Protein AF-A0A1Q5N6Z9-F1 (afdb_monomer)

Foldseek 3Di:
DDDDYDDDDDDDDDDDDDDDDDDDDDDDDDDDDDDDDDDDPPPQFDWDKDFDAPPDALQNVCVVLVPVVGSVLQCLQCCVQQPPDRRSDDGRRITTDRPPPPPSCPVVVLPPQPPFPQSLLVLLVVLCVVVVQDEDSVLLVVQLCVQPVRQLADWDCDDPCNVVVFIQGGSNRDTLVQLVVQFRPPDDNDCSRSSSVSNSVQSVCCVVPVGSNRDDDHD

Sequence (219 aa):
MPAKGKHRRPKSNRITRRLALAGTGGAALALPLISATTAGAVEAAVPATYSVVSGDSLSKIAAEHSLSGGWQQLYAANRNIIGDNPSAIRPGLKLTIGAQAKTAAAAQPATAYPNNLDGWIRESLDVMARHGIPGSYNGIHRNVMRESSGNPLAINNWDSNAAAGIPSKGLLQVIDPTFRTYHVPGTSLDSYDPVANITAACNYAAARYGSIDNVNGPY

Mean predicted aligned error: 19.0 Å

Nearest PDB structures (foldseek):
  8zex-assembly1_A  TM=7.625E-01  e=1.307E-01  Escherichia coli
  7pvc-assembly1_A  TM=5.582E-01  e=1.554E-01  Escherichia coli K-12
  2mpw-assembly1_A  TM=6.798E-01  e=8.805E-01  Escherichia coli

Solvent-accessible surface area (backbone atoms only — not comparable to full-atom values): 13522 Å² total; per-residue (Å²): 138,91,85,82,87,84,84,89,83,85,90,81,89,82,83,87,83,87,84,88,83,90,85,86,81,86,83,91,82,90,83,87,81,86,77,85,82,86,79,83,83,74,78,79,58,69,71,40,80,43,66,40,51,88,89,68,46,54,56,55,54,17,58,76,67,65,40,89,63,34,30,64,44,48,41,66,73,32,34,93,78,45,48,95,44,81,82,61,71,50,62,69,43,76,40,68,39,45,55,71,56,74,61,69,71,57,70,67,69,70,71,77,53,52,99,44,70,72,21,33,51,52,53,21,50,59,52,26,60,78,70,73,41,44,68,46,70,65,32,50,50,58,47,21,46,71,57,31,68,63,33,35,82,34,69,48,77,82,51,74,44,27,75,68,73,42,35,28,27,8,25,62,45,47,30,59,72,57,39,66,74,28,54,54,93,92,50,62,91,46,57,52,39,54,37,27,26,49,37,9,52,29,40,44,26,25,77,76,58,64,15,31,62,66,63,86,71,88,133

Structure (mmCIF, N/CA/C/O backbone):
data_AF-A0A1Q5N6Z9-F1
#
_entry.id   AF-A0A1Q5N6Z9-F1
#
loop_
_atom_site.group_PDB
_atom_site.id
_atom_site.type_symbol
_atom_site.label_atom_id
_atom_site.label_alt_id
_atom_site.label_comp_id
_atom_site.label_asym_id
_atom_site.label_entity_id
_atom_site.label_seq_id
_atom_site.pdbx_PDB_ins_code
_atom_site.Cartn_x
_atom_site.Cartn_y
_atom_site.Cartn_z
_atom_site.occupancy
_atom_site.B_iso_or_equiv
_atom_site.auth_seq_id
_atom_site.auth_comp_id
_atom_site.auth_asym_id
_atom_site.auth_atom_id
_atom_site.pdbx_PDB_model_num
ATOM 1 N N . MET A 1 1 ? 63.473 -14.630 8.291 1.00 41.09 1 MET A N 1
ATOM 2 C CA . MET A 1 1 ? 63.737 -14.430 9.736 1.00 41.09 1 MET A CA 1
ATOM 3 C C . MET A 1 1 ? 62.499 -13.795 10.370 1.00 41.09 1 MET A C 1
ATOM 5 O O . MET A 1 1 ? 62.011 -12.834 9.788 1.00 41.09 1 MET A O 1
ATOM 9 N N . PRO A 1 2 ? 61.933 -14.337 11.466 1.00 55.59 2 PRO A N 1
ATOM 10 C CA . PRO A 1 2 ? 60.681 -13.857 12.057 1.00 55.59 2 PRO A CA 1
ATOM 11 C C . PRO A 1 2 ? 60.919 -12.829 13.183 1.00 55.59 2 PRO A C 1
ATOM 13 O O . PRO A 1 2 ? 61.815 -13.010 14.001 1.00 55.59 2 PRO A O 1
ATOM 16 N N . ALA A 1 3 ? 60.076 -11.797 13.284 1.00 52.91 3 ALA A N 1
ATOM 17 C CA . ALA A 1 3 ? 59.909 -10.958 14.483 1.00 52.91 3 ALA A CA 1
ATOM 18 C C . ALA A 1 3 ? 58.466 -10.395 14.466 1.00 52.91 3 ALA A C 1
ATOM 20 O O . ALA A 1 3 ? 58.109 -9.696 13.529 1.00 52.91 3 ALA A O 1
ATOM 21 N N . LYS A 1 4 ? 57.491 -10.858 15.264 1.00 47.41 4 LYS A N 1
ATOM 22 C CA . LYS A 1 4 ? 57.311 -10.898 16.735 1.00 47.41 4 LYS A CA 1
ATOM 23 C C . LYS A 1 4 ? 56.699 -9.603 17.303 1.00 47.41 4 LYS A C 1
ATOM 25 O O . LYS A 1 4 ? 57.439 -8.732 17.716 1.00 47.41 4 LYS A O 1
ATOM 30 N N . GLY A 1 5 ? 55.356 -9.596 17.398 1.00 49.19 5 GLY A N 1
ATOM 31 C CA . GLY A 1 5 ? 54.513 -9.054 18.492 1.00 49.19 5 GLY A CA 1
ATOM 32 C C . GLY A 1 5 ? 54.595 -7.564 18.871 1.00 49.19 5 GLY A C 1
ATOM 33 O O . GLY A 1 5 ? 55.597 -6.919 18.649 1.00 49.19 5 GLY A O 1
ATOM 34 N N . LYS A 1 6 ? 53.642 -6.915 19.550 1.00 50.84 6 LYS A N 1
ATOM 35 C CA . LYS A 1 6 ? 52.276 -7.164 20.052 1.00 50.84 6 LYS A CA 1
ATOM 36 C C . LYS A 1 6 ? 51.792 -5.801 20.643 1.00 50.84 6 LYS A C 1
ATOM 38 O O . LYS A 1 6 ? 52.606 -4.925 20.914 1.00 50.84 6 LYS A O 1
ATOM 43 N N . HIS A 1 7 ? 50.498 -5.730 20.986 1.00 48.62 7 HIS A N 1
ATOM 44 C CA . HIS A 1 7 ? 49.868 -4.924 22.059 1.00 48.62 7 HIS A CA 1
ATOM 45 C C . HIS A 1 7 ? 49.244 -3.550 21.738 1.00 48.62 7 HIS A C 1
ATOM 47 O O . HIS A 1 7 ? 49.887 -2.504 21.733 1.00 48.62 7 HIS A O 1
ATOM 53 N N . ARG A 1 8 ? 47.903 -3.577 21.657 1.00 56.75 8 ARG A N 1
ATOM 54 C CA . ARG A 1 8 ? 46.992 -2.459 21.942 1.00 56.75 8 ARG A CA 1
ATOM 55 C C . ARG A 1 8 ? 47.023 -2.126 23.445 1.00 56.75 8 ARG A C 1
ATOM 57 O O . ARG A 1 8 ? 46.936 -3.031 24.272 1.00 56.75 8 ARG A O 1
ATOM 64 N N . ARG A 1 9 ? 47.102 -0.835 23.787 1.00 55.47 9 ARG A N 1
ATOM 65 C CA . ARG A 1 9 ? 46.940 -0.285 25.148 1.00 55.47 9 ARG A CA 1
ATOM 66 C C . ARG A 1 9 ? 45.512 0.254 25.337 1.00 55.47 9 ARG A C 1
ATOM 68 O O . ARG A 1 9 ? 45.109 1.083 24.525 1.00 55.47 9 ARG A O 1
ATOM 75 N N . PRO A 1 10 ? 44.787 -0.092 26.414 1.00 51.44 10 PRO A N 1
ATOM 76 C CA . PRO A 1 10 ? 43.672 0.714 26.906 1.00 51.44 10 PRO A CA 1
ATOM 77 C C . PRO A 1 10 ? 44.138 1.634 28.051 1.00 51.44 10 PRO A C 1
ATOM 79 O O . PRO A 1 10 ? 44.791 1.183 28.991 1.00 51.44 10 PRO A O 1
ATOM 82 N N . LYS A 1 11 ? 43.809 2.932 27.990 1.00 48.25 11 LYS A N 1
ATOM 83 C CA . LYS A 1 11 ? 43.968 3.863 29.122 1.00 48.25 11 LYS A CA 1
ATOM 84 C C . LYS A 1 11 ? 42.667 3.895 29.927 1.00 48.25 11 LYS A C 1
ATOM 86 O O . LYS A 1 11 ? 41.646 4.358 29.436 1.00 48.25 11 LYS A O 1
ATOM 91 N N . SER A 1 12 ? 42.731 3.411 31.165 1.00 44.47 12 SER A N 1
ATOM 92 C CA . SER A 1 12 ? 41.702 3.567 32.197 1.00 44.47 12 SER A CA 1
ATOM 93 C C . SER A 1 12 ? 42.075 4.758 33.077 1.00 44.47 12 SER A C 1
ATOM 95 O O . SER A 1 12 ? 43.091 4.693 33.767 1.00 44.47 12 SER A O 1
ATOM 97 N N . ASN A 1 13 ? 41.248 5.803 33.115 1.00 48.31 13 ASN A N 1
ATOM 98 C CA . ASN A 1 13 ? 41.345 6.838 34.144 1.00 48.31 13 ASN A CA 1
ATOM 99 C C . ASN A 1 13 ? 40.413 6.483 35.308 1.00 48.31 13 ASN A C 1
ATOM 101 O O . ASN A 1 13 ? 39.195 6.598 35.206 1.00 48.31 13 ASN A O 1
ATOM 105 N N . ARG A 1 14 ? 41.010 6.065 36.428 1.00 51.69 14 ARG A N 1
ATOM 106 C CA . ARG A 1 14 ? 40.387 6.083 37.754 1.00 51.69 14 ARG A CA 1
ATOM 107 C C . ARG A 1 14 ? 40.907 7.317 38.480 1.00 51.69 14 ARG A C 1
ATOM 109 O O . ARG A 1 14 ? 42.112 7.416 38.687 1.00 51.69 14 ARG A O 1
ATOM 116 N N . ILE A 1 15 ? 40.018 8.203 38.917 1.00 62.25 15 ILE A N 1
ATOM 117 C CA . ILE A 1 15 ? 40.310 9.098 40.038 1.00 62.25 15 ILE A CA 1
ATOM 118 C C . ILE A 1 15 ? 39.229 8.894 41.094 1.00 62.25 15 ILE A C 1
ATOM 120 O O . ILE A 1 15 ? 38.067 9.252 40.950 1.00 62.25 15 ILE A O 1
ATOM 124 N N . THR A 1 16 ? 39.688 8.247 42.152 1.00 49.25 16 THR A N 1
ATOM 125 C CA . THR A 1 16 ? 39.164 8.164 43.507 1.00 49.25 16 THR A CA 1
ATOM 126 C C . THR A 1 16 ? 38.908 9.535 44.127 1.00 49.25 16 THR A C 1
ATOM 128 O O . THR A 1 16 ? 39.824 10.355 44.171 1.00 49.25 16 THR A O 1
ATOM 131 N N . ARG A 1 17 ? 37.771 9.688 44.818 1.00 48.00 17 ARG A N 1
ATOM 132 C CA . ARG A 1 17 ? 37.790 10.132 46.221 1.00 48.00 17 ARG A CA 1
ATOM 133 C C . ARG A 1 17 ? 36.516 9.705 46.959 1.00 48.00 17 ARG A C 1
ATOM 135 O O . ARG A 1 17 ? 35.408 10.036 46.563 1.00 48.00 17 ARG A O 1
ATOM 142 N N . ARG A 1 18 ? 36.7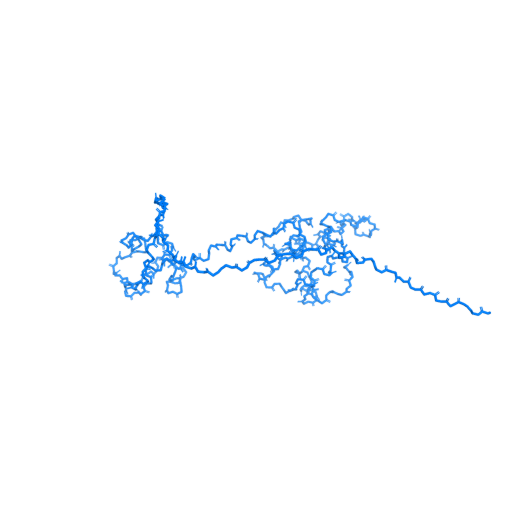20 8.925 48.021 1.00 48.75 18 ARG A N 1
ATOM 143 C CA . ARG A 1 18 ? 35.742 8.584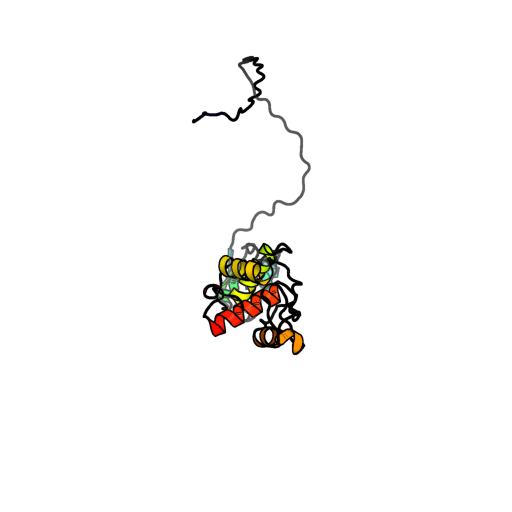 49.060 1.00 48.75 18 ARG A CA 1
ATOM 144 C C . ARG A 1 18 ? 35.641 9.753 50.044 1.00 48.75 18 ARG A C 1
ATOM 146 O O . ARG A 1 18 ? 36.680 10.333 50.341 1.00 48.75 18 ARG A O 1
ATOM 153 N N . LEU A 1 19 ? 34.472 9.976 50.640 1.00 51.25 19 LEU A N 1
ATOM 154 C CA . LEU A 1 19 ? 34.353 10.159 52.090 1.00 51.25 19 LEU A CA 1
ATOM 155 C C . LEU A 1 19 ? 32.916 9.846 52.530 1.00 51.25 19 LEU A C 1
ATOM 157 O O . LEU A 1 19 ? 31.955 10.262 51.892 1.00 51.25 19 LEU A O 1
ATOM 161 N N . ALA A 1 20 ? 32.811 9.048 53.587 1.00 42.78 20 ALA A N 1
ATOM 162 C CA . ALA A 1 20 ? 31.583 8.650 54.256 1.00 42.78 20 ALA A CA 1
ATOM 163 C C . ALA A 1 20 ? 31.212 9.672 55.340 1.00 42.78 20 ALA A C 1
ATOM 165 O O . ALA A 1 20 ? 32.112 10.287 55.906 1.00 42.78 20 ALA A O 1
ATOM 166 N N . LEU A 1 21 ? 29.933 9.751 55.715 1.00 45.22 21 LEU A N 1
ATOM 167 C CA . LEU A 1 21 ? 29.555 9.973 57.111 1.00 45.22 21 LEU A CA 1
ATOM 168 C C . LEU A 1 21 ? 28.184 9.344 57.393 1.00 45.22 21 LEU A C 1
ATOM 170 O O . LEU A 1 21 ? 27.219 9.565 56.665 1.00 45.22 21 LEU A O 1
ATOM 174 N N . ALA A 1 22 ? 28.145 8.527 58.440 1.00 46.66 22 ALA A N 1
ATOM 175 C CA . ALA A 1 22 ? 26.950 7.937 59.016 1.00 46.66 22 ALA A CA 1
ATOM 176 C C . ALA A 1 22 ? 26.211 8.963 59.891 1.00 46.66 22 ALA A C 1
ATOM 178 O O . ALA A 1 22 ? 26.846 9.792 60.540 1.00 46.66 22 ALA A O 1
ATOM 179 N N . GLY A 1 23 ? 24.884 8.857 59.955 1.00 40.84 23 GLY A N 1
ATOM 180 C CA . GLY A 1 23 ? 24.043 9.594 60.894 1.00 40.84 23 GLY A CA 1
ATOM 181 C C . GLY A 1 23 ? 22.720 8.863 61.094 1.00 40.84 23 GLY A C 1
ATOM 182 O O . GLY A 1 23 ? 21.906 8.768 60.182 1.00 40.84 23 GLY A O 1
ATOM 183 N N . THR A 1 24 ? 22.547 8.287 62.275 1.00 44.81 24 THR A N 1
ATOM 184 C CA . THR A 1 24 ? 21.336 7.628 62.771 1.00 44.81 24 THR A CA 1
ATOM 185 C C . THR A 1 24 ? 20.302 8.650 63.251 1.00 44.81 24 THR A C 1
ATOM 187 O O . THR A 1 24 ? 20.669 9.553 63.996 1.00 44.81 24 THR A O 1
ATOM 190 N N . GLY A 1 25 ? 19.015 8.415 62.964 1.00 33.66 25 GLY A N 1
ATOM 191 C CA . GLY A 1 25 ? 17.922 8.795 63.872 1.00 33.66 25 GLY A CA 1
ATOM 192 C C . GLY A 1 25 ? 16.908 9.838 63.382 1.00 33.66 25 GLY A C 1
ATOM 193 O O . GLY A 1 25 ? 17.237 11.004 63.230 1.00 33.66 25 GLY A O 1
ATOM 194 N N . GLY A 1 26 ? 15.640 9.414 63.305 1.00 33.78 26 GLY A N 1
ATOM 195 C CA . GLY A 1 26 ? 14.562 10.082 64.047 1.00 33.78 26 GLY A CA 1
ATOM 196 C C . GLY A 1 26 ? 13.633 11.067 63.321 1.00 33.78 26 GLY A C 1
ATOM 197 O O . GLY A 1 26 ? 14.043 12.147 62.926 1.00 33.78 26 GLY A O 1
ATOM 198 N N . ALA A 1 27 ? 12.342 10.710 63.360 1.00 39.50 27 ALA A N 1
ATOM 199 C CA . ALA A 1 27 ? 11.143 11.559 63.391 1.00 39.50 27 ALA A CA 1
ATOM 200 C C . ALA A 1 27 ? 10.611 12.183 62.082 1.00 39.50 27 ALA A C 1
ATOM 202 O O . ALA A 1 27 ? 11.096 13.181 61.561 1.00 39.50 27 ALA A O 1
ATOM 203 N N . ALA A 1 28 ? 9.489 11.609 61.636 1.00 46.44 28 ALA A N 1
ATOM 204 C CA . ALA A 1 28 ? 8.522 12.213 60.735 1.00 46.44 28 ALA A CA 1
ATOM 205 C C . ALA A 1 28 ? 7.763 13.364 61.418 1.00 46.44 28 ALA A C 1
ATOM 207 O O . ALA A 1 28 ? 7.279 13.195 62.534 1.00 46.44 28 ALA A O 1
ATOM 208 N N . LEU A 1 29 ? 7.567 14.470 60.696 1.00 43.81 29 LEU A N 1
ATOM 209 C CA . LEU A 1 29 ? 6.440 15.389 60.866 1.00 43.81 29 LEU A CA 1
ATOM 210 C C . LEU A 1 29 ? 5.993 15.857 59.476 1.00 43.81 29 LEU A C 1
ATOM 212 O O . LEU A 1 29 ? 6.660 16.648 58.814 1.00 43.81 29 LEU A O 1
ATOM 216 N N . ALA A 1 30 ? 4.870 15.303 59.030 1.00 45.97 30 ALA A N 1
ATOM 217 C CA . ALA A 1 30 ? 4.097 15.782 57.897 1.00 45.97 30 ALA A CA 1
ATOM 218 C C . ALA A 1 30 ? 3.201 16.937 58.355 1.00 45.97 30 ALA A C 1
ATOM 220 O O . ALA A 1 30 ? 2.632 16.834 59.434 1.00 45.97 30 ALA A O 1
ATOM 221 N N . LEU A 1 31 ? 3.034 17.969 57.521 1.00 39.59 31 LEU A N 1
ATOM 222 C CA . LEU A 1 31 ? 1.840 18.822 57.419 1.00 39.59 31 LEU A CA 1
ATOM 223 C C . LEU A 1 31 ? 1.859 19.522 56.034 1.00 39.59 31 LEU A C 1
ATOM 225 O O . LEU A 1 31 ? 2.934 19.719 55.465 1.00 39.59 31 LEU A O 1
ATOM 229 N N . PRO A 1 32 ? 0.686 19.814 55.445 1.00 47.72 32 PRO A N 1
ATOM 230 C CA . PRO A 1 32 ? 0.475 19.848 54.000 1.00 47.72 32 PRO A CA 1
ATOM 231 C C . PRO A 1 32 ? 0.623 21.256 53.409 1.00 47.72 32 PRO A C 1
ATOM 233 O O . PRO A 1 32 ? 0.262 22.241 54.049 1.00 47.72 32 PRO A O 1
ATOM 236 N N . LEU A 1 33 ? 1.050 21.351 52.145 1.00 45.66 33 LEU A N 1
ATOM 237 C CA . LEU A 1 33 ? 0.739 22.517 51.316 1.00 45.66 33 LEU A CA 1
ATOM 238 C C . LEU A 1 33 ? -0.326 22.137 50.286 1.00 45.66 33 LEU A C 1
ATOM 240 O O . LEU A 1 33 ? -0.163 21.235 49.467 1.00 45.66 33 LEU A O 1
ATOM 244 N N . ILE A 1 34 ? -1.435 22.848 50.410 1.00 53.38 34 ILE A N 1
ATOM 245 C CA . ILE A 1 34 ? -2.672 22.798 49.643 1.00 53.38 34 ILE A CA 1
ATOM 246 C C . ILE A 1 34 ? -2.368 22.927 48.140 1.00 53.38 34 ILE A C 1
ATOM 248 O O . ILE A 1 34 ? -1.920 23.976 47.684 1.00 53.38 34 ILE A O 1
ATOM 252 N N . SER A 1 35 ? -2.630 21.871 47.365 1.00 43.84 35 SER A N 1
ATOM 253 C CA . SER A 1 35 ? -2.840 21.995 45.917 1.00 43.84 35 SER A CA 1
ATOM 254 C C . SER A 1 35 ? -4.289 22.394 45.673 1.00 43.84 35 SER A C 1
ATOM 256 O O . SER A 1 35 ? -5.210 21.736 46.155 1.00 43.84 35 SER A O 1
ATOM 258 N N . ALA A 1 36 ? -4.477 23.491 44.945 1.00 51.25 36 ALA A N 1
ATOM 259 C CA . ALA A 1 36 ? -5.778 23.984 44.533 1.00 51.25 36 ALA A CA 1
ATOM 260 C C . ALA A 1 36 ? -6.501 22.962 43.636 1.00 51.25 36 ALA A C 1
ATOM 262 O O . ALA A 1 36 ? -5.990 22.511 42.612 1.00 51.25 36 ALA A O 1
ATOM 263 N N . THR A 1 37 ? -7.710 22.627 44.065 1.00 48.16 37 THR A N 1
ATOM 264 C CA . THR A 1 37 ? -8.830 22.041 43.323 1.00 48.16 37 THR A CA 1
ATOM 265 C C . THR A 1 37 ? -9.221 22.989 42.162 1.00 48.16 37 THR A C 1
ATOM 267 O O . THR A 1 37 ? -9.056 24.196 42.278 1.00 48.16 37 THR A O 1
ATOM 270 N N . THR A 1 38 ? -9.697 22.590 40.978 1.00 46.69 38 THR A N 1
ATOM 271 C CA . THR A 1 38 ? -10.615 21.514 40.589 1.00 46.69 38 THR A CA 1
ATOM 272 C C . THR A 1 38 ? -10.387 21.129 39.113 1.00 46.69 38 THR A C 1
ATOM 274 O O . THR A 1 38 ? -10.446 21.967 38.219 1.00 46.69 38 THR A O 1
ATOM 277 N N . ALA A 1 39 ? -10.201 19.842 38.835 1.00 42.94 39 ALA A N 1
ATOM 278 C CA . ALA A 1 39 ? -10.603 19.229 37.572 1.00 42.94 39 ALA A CA 1
ATOM 279 C C . ALA A 1 39 ? -11.223 17.885 37.960 1.00 42.94 39 ALA A C 1
ATOM 281 O O . ALA A 1 39 ? -10.576 17.077 38.624 1.00 42.94 39 ALA A O 1
ATOM 282 N N . GLY A 1 40 ? -12.521 17.741 37.694 1.00 41.69 40 GLY A N 1
ATOM 283 C CA . GLY A 1 40 ? -13.394 16.749 38.317 1.00 41.69 40 GLY A CA 1
ATOM 284 C C . GLY A 1 40 ? -12.858 15.321 38.255 1.00 41.69 40 GLY A C 1
ATOM 285 O O . GLY A 1 40 ? -12.591 14.787 37.180 1.00 41.69 40 GLY A O 1
ATOM 286 N N . ALA A 1 41 ? -12.777 14.684 39.422 1.00 41.56 41 ALA A N 1
ATOM 287 C CA . ALA A 1 41 ? -12.812 13.237 39.498 1.00 41.56 41 ALA A CA 1
ATOM 288 C C . ALA A 1 41 ? -14.220 12.807 39.066 1.00 41.56 41 ALA A C 1
ATOM 290 O O . ALA A 1 41 ? -15.183 12.956 39.815 1.00 41.56 41 ALA A O 1
ATOM 291 N N . VAL A 1 42 ? -14.346 12.347 37.821 1.00 39.38 42 VAL A N 1
ATOM 292 C CA . VAL A 1 42 ? -15.534 11.625 37.371 1.00 39.38 42 VAL A CA 1
ATOM 293 C C . VAL A 1 42 ? -15.580 10.314 38.142 1.00 39.38 42 VAL A C 1
ATOM 295 O O . VAL A 1 42 ? -14.776 9.410 37.923 1.00 39.38 42 VAL A O 1
ATOM 298 N N . GLU A 1 43 ? -16.489 10.246 39.107 1.00 44.22 43 GLU A N 1
ATOM 299 C CA . GLU A 1 43 ? -16.849 9.007 39.776 1.00 44.22 43 GLU A CA 1
ATOM 300 C C . GLU A 1 43 ? -17.349 8.047 38.687 1.00 44.22 43 GLU A C 1
ATOM 302 O O . GLU A 1 43 ? -18.345 8.308 38.007 1.00 44.22 43 GLU A O 1
ATOM 307 N N . ALA A 1 44 ? -16.572 6.998 38.417 1.00 45.56 44 ALA A N 1
ATOM 308 C CA . ALA A 1 44 ? -16.872 6.034 37.372 1.00 45.56 44 ALA A CA 1
ATOM 309 C C . ALA A 1 44 ? -18.195 5.338 37.710 1.00 45.56 44 ALA A C 1
ATOM 311 O O . ALA A 1 44 ? -18.255 4.503 38.614 1.00 45.56 44 ALA A O 1
ATOM 312 N N . ALA A 1 45 ? -19.263 5.718 37.006 1.00 53.41 45 ALA A N 1
ATOM 313 C CA . ALA A 1 45 ? -20.556 5.061 37.124 1.00 53.41 45 ALA A CA 1
ATOM 314 C C . ALA A 1 45 ? -20.395 3.546 36.909 1.00 53.41 45 ALA A C 1
ATOM 316 O O . ALA A 1 45 ? -19.785 3.102 35.936 1.00 53.41 45 ALA A O 1
ATOM 317 N N . VAL A 1 46 ? -20.928 2.756 37.838 1.00 52.81 46 VAL A N 1
ATOM 318 C CA . VAL A 1 46 ? -20.976 1.298 37.720 1.00 52.81 46 VAL A CA 1
ATOM 319 C C . VAL A 1 46 ? -21.862 0.897 36.531 1.00 52.81 46 VAL A C 1
ATOM 321 O O . VAL A 1 46 ? -22.927 1.494 36.343 1.00 52.81 46 VAL A O 1
ATOM 324 N N . PRO A 1 47 ? -21.471 -0.108 35.722 1.00 61.91 47 PRO A N 1
ATOM 325 C CA . PRO A 1 47 ? -22.303 -0.571 34.620 1.00 61.91 47 PRO A CA 1
ATOM 326 C C . PRO A 1 47 ? -23.602 -1.177 35.168 1.00 61.91 47 PRO A C 1
ATOM 328 O O . PRO A 1 47 ? -23.590 -2.187 35.871 1.00 61.91 47 PRO A O 1
ATOM 331 N N . ALA A 1 48 ? -24.729 -0.559 34.834 1.00 75.19 48 ALA A N 1
ATOM 332 C CA . ALA A 1 48 ? -26.075 -1.022 35.132 1.00 75.19 48 ALA A CA 1
ATOM 333 C C . ALA A 1 48 ? -26.692 -1.690 33.893 1.00 75.19 48 ALA A C 1
ATOM 335 O O . ALA A 1 48 ? -26.398 -1.339 32.754 1.00 75.19 48 ALA A O 1
ATOM 336 N N . THR A 1 49 ? -27.575 -2.666 34.093 1.00 81.94 49 THR A N 1
ATOM 337 C CA . THR A 1 49 ? -28.346 -3.259 32.989 1.00 81.94 49 THR A CA 1
ATOM 338 C C . THR A 1 49 ? -29.745 -2.659 32.970 1.00 81.94 49 THR A C 1
ATOM 340 O O . THR A 1 49 ? -30.454 -2.721 33.971 1.00 81.94 49 THR A O 1
ATOM 343 N N . TYR A 1 50 ? -30.161 -2.121 31.830 1.00 85.75 50 TYR A N 1
ATOM 344 C CA . TYR A 1 50 ? -31.494 -1.576 31.601 1.00 85.75 50 TYR A CA 1
ATOM 345 C C . TYR A 1 50 ? -32.307 -2.480 30.687 1.00 85.75 50 TYR A C 1
ATOM 347 O O . TYR A 1 50 ? -31.761 -3.128 29.800 1.00 85.75 50 TYR A O 1
ATOM 355 N N . SER A 1 51 ? -33.618 -2.529 30.899 1.00 88.19 51 SER A N 1
ATOM 356 C CA . SER A 1 51 ? -34.532 -3.304 30.056 1.00 88.19 51 SER A CA 1
ATOM 357 C C . SER A 1 51 ? -35.382 -2.336 29.258 1.00 88.19 51 SER A C 1
ATOM 359 O O . SER A 1 51 ? -36.153 -1.599 29.858 1.00 88.19 51 SER A O 1
ATOM 361 N N . VAL A 1 52 ? -35.243 -2.357 27.933 1.00 88.38 52 VAL A N 1
ATOM 362 C CA . VAL A 1 52 ? -36.010 -1.489 27.030 1.00 88.38 52 VAL A CA 1
ATOM 363 C C . VAL A 1 52 ? -37.505 -1.701 27.252 1.00 88.38 52 VAL A C 1
ATOM 365 O O . VAL A 1 52 ? -37.969 -2.842 27.311 1.00 88.38 52 VAL A O 1
ATOM 368 N N . VAL A 1 53 ? -38.267 -0.619 27.352 1.00 88.31 53 VAL A N 1
ATOM 369 C CA . VAL A 1 53 ? -39.726 -0.630 27.479 1.00 88.31 53 VAL A CA 1
ATOM 370 C C . VAL A 1 53 ? -40.363 -0.220 26.144 1.00 88.31 53 VAL A C 1
ATOM 372 O O . VAL A 1 53 ? -39.728 0.343 25.252 1.00 88.31 53 VAL A O 1
ATOM 375 N N . SER A 1 54 ? -41.637 -0.563 25.947 1.00 81.19 54 SER A N 1
ATOM 376 C CA . SER A 1 54 ? -42.386 -0.152 24.755 1.00 81.19 54 SER A CA 1
ATOM 377 C C . SER A 1 54 ? -42.483 1.371 24.656 1.00 81.19 54 SER A C 1
ATOM 379 O O . SER A 1 54 ? -43.022 2.010 25.552 1.00 81.19 54 SER A O 1
ATOM 381 N N . GLY A 1 55 ? -42.003 1.939 23.544 1.00 79.94 55 GLY A N 1
ATOM 382 C CA . GLY A 1 55 ? -41.981 3.389 23.294 1.00 79.94 55 GLY A CA 1
ATOM 383 C C . GLY A 1 55 ? -40.614 4.055 23.491 1.00 79.94 55 GLY A C 1
ATOM 384 O O . GLY A 1 55 ? -40.459 5.252 23.194 1.00 79.94 55 GLY A O 1
ATOM 385 N N . ASP A 1 56 ? -39.622 3.283 23.932 1.00 84.31 56 ASP A N 1
ATOM 386 C CA . ASP A 1 56 ? -38.253 3.750 24.074 1.00 84.31 56 ASP A CA 1
ATOM 387 C C . ASP A 1 56 ? -37.535 3.903 22.736 1.00 84.31 56 ASP A C 1
ATOM 389 O O . ASP A 1 56 ? -37.816 3.246 21.735 1.00 84.31 56 ASP A O 1
ATOM 393 N N . SER A 1 57 ? -36.538 4.780 22.757 1.00 88.00 57 SER A N 1
ATOM 394 C CA . SER A 1 57 ? -35.513 4.890 21.722 1.00 88.00 57 SER A CA 1
ATOM 395 C C . SER A 1 57 ? -34.161 5.016 22.412 1.00 88.00 57 SER A C 1
ATOM 397 O O . SER A 1 57 ? -34.093 5.527 23.532 1.00 88.00 57 SER A O 1
ATOM 399 N N . LEU A 1 58 ? -33.077 4.617 21.742 1.00 85.81 58 LEU A N 1
ATOM 400 C CA . LEU A 1 58 ? -31.724 4.762 22.290 1.00 85.81 58 LEU A CA 1
ATOM 401 C C . LEU A 1 58 ? -31.424 6.214 22.699 1.00 85.81 58 LEU A C 1
ATOM 403 O O . LEU A 1 58 ? -30.745 6.440 23.693 1.00 85.81 58 LEU A O 1
ATOM 407 N N . SER A 1 59 ? -31.969 7.193 21.968 1.00 85.62 59 SER A N 1
ATOM 408 C CA . SER A 1 59 ? -31.881 8.628 22.272 1.00 85.62 59 SER A CA 1
ATOM 409 C C . SER A 1 59 ? -32.581 9.015 23.568 1.00 85.62 59 SER A C 1
ATOM 411 O O . SER A 1 59 ? -31.982 9.722 24.372 1.00 85.62 59 SER A O 1
ATOM 413 N N . LYS A 1 60 ? -33.804 8.524 23.803 1.00 84.69 60 LYS A N 1
ATOM 414 C CA . LYS A 1 60 ? -34.529 8.775 25.059 1.00 84.69 60 LYS A CA 1
ATOM 415 C C . LYS A 1 60 ? -33.829 8.123 26.246 1.00 84.69 60 LYS A C 1
ATOM 417 O O . LYS A 1 60 ? -33.569 8.805 27.226 1.00 84.69 60 LYS A O 1
ATOM 422 N N . ILE A 1 61 ? -33.435 6.856 26.106 1.00 85.06 61 ILE A N 1
ATOM 423 C CA . ILE A 1 61 ? -32.729 6.110 27.155 1.00 85.06 61 ILE A CA 1
ATOM 424 C C . ILE A 1 61 ? -31.400 6.803 27.495 1.00 85.06 61 ILE A C 1
ATOM 426 O O . ILE A 1 61 ? -31.077 7.003 28.661 1.00 85.06 61 ILE A O 1
ATOM 430 N N . ALA A 1 62 ? -30.628 7.220 26.489 1.00 84.56 62 ALA A N 1
ATOM 431 C CA . ALA A 1 62 ? -29.365 7.909 26.729 1.00 84.56 62 ALA A CA 1
ATOM 432 C C . ALA A 1 62 ? -29.537 9.285 27.386 1.00 84.56 62 ALA A C 1
ATOM 434 O O . ALA A 1 62 ? -28.717 9.652 28.226 1.00 84.56 62 ALA A O 1
ATOM 435 N N . ALA A 1 63 ? -30.586 10.029 27.024 1.00 81.00 63 ALA A N 1
ATOM 436 C CA . ALA A 1 63 ? -30.903 11.313 27.642 1.00 81.00 63 ALA A CA 1
ATOM 437 C C . ALA A 1 63 ? -31.361 11.146 29.100 1.00 81.00 63 ALA A C 1
ATOM 439 O O . ALA A 1 63 ? -30.874 11.852 29.977 1.00 81.00 63 ALA A O 1
ATOM 440 N N . GLU A 1 64 ? -32.239 10.179 29.370 1.00 81.94 64 GLU A N 1
ATOM 441 C CA . GLU A 1 64 ? -32.761 9.884 30.709 1.00 81.94 64 GLU A CA 1
ATOM 442 C C . GLU A 1 64 ? -31.659 9.400 31.660 1.00 81.94 64 GLU A C 1
ATOM 444 O O . GLU A 1 64 ? -31.575 9.841 32.804 1.00 81.94 64 GLU A O 1
ATOM 449 N N . HIS A 1 65 ? -30.739 8.572 31.161 1.00 81.06 65 HIS A N 1
ATOM 450 C CA . HIS A 1 65 ? -29.588 8.092 31.926 1.00 81.06 65 HIS A CA 1
ATOM 451 C C . HIS A 1 65 ? -28.371 9.029 31.887 1.00 81.06 65 HIS A C 1
ATOM 453 O O . HIS A 1 65 ? -27.301 8.645 32.359 1.00 81.06 65 HIS A O 1
ATOM 459 N N . SER A 1 66 ? -28.516 10.247 31.345 1.00 74.94 66 SER A N 1
ATOM 460 C CA . SER A 1 66 ? -27.448 11.259 31.272 1.00 74.94 66 SER A CA 1
ATOM 461 C C . SER A 1 66 ? -26.126 10.709 30.715 1.00 74.94 66 SER A C 1
ATOM 463 O O . SER A 1 66 ? -25.040 11.001 31.218 1.00 74.94 66 SER A O 1
ATOM 465 N N . LEU A 1 67 ? -26.207 9.872 29.676 1.00 79.88 67 LEU A N 1
ATOM 466 C CA . LEU A 1 67 ? -25.030 9.269 29.058 1.00 79.88 67 LEU A CA 1
ATOM 467 C C . LEU A 1 67 ? -24.244 10.339 28.301 1.00 79.88 67 LEU A C 1
ATOM 469 O O . LEU A 1 67 ? -24.733 10.914 27.329 1.00 79.88 67 LEU A O 1
ATOM 473 N N . SER A 1 68 ? -23.002 10.575 28.722 1.00 67.25 68 SER A N 1
ATOM 474 C CA . SER A 1 68 ? -22.140 11.624 28.166 1.00 67.25 68 SER A CA 1
ATOM 475 C C . SER A 1 68 ? -21.845 11.455 26.671 1.00 67.25 68 SER A C 1
ATOM 477 O O . SER A 1 68 ? -21.720 12.451 25.965 1.00 67.25 68 SER A O 1
ATOM 479 N N . GLY A 1 69 ? -21.784 10.223 26.156 1.00 74.00 69 GLY A N 1
ATOM 480 C CA . GLY A 1 69 ? -21.667 9.935 24.719 1.00 74.00 69 GLY A CA 1
ATOM 481 C C . GLY A 1 69 ? -23.000 9.672 24.011 1.00 74.00 69 GLY A C 1
ATOM 482 O O . GLY A 1 69 ? -23.006 9.174 22.882 1.00 74.00 69 GLY A O 1
ATOM 483 N N . GLY A 1 70 ? -24.123 9.977 24.665 1.00 85.62 70 GLY A N 1
ATOM 484 C CA . GLY A 1 70 ? -25.458 9.888 24.091 1.00 85.62 70 GLY A CA 1
ATOM 485 C C . GLY A 1 70 ? -25.841 8.484 23.618 1.00 85.62 70 GLY A C 1
ATOM 486 O O . GLY A 1 70 ? -25.349 7.455 24.090 1.00 85.62 70 GLY A O 1
ATOM 487 N N . TRP A 1 71 ? -26.764 8.442 22.662 1.00 87.19 71 TRP A N 1
ATOM 488 C CA . TRP A 1 71 ? -27.306 7.189 22.144 1.00 87.19 71 TRP A CA 1
ATOM 489 C C . TRP A 1 71 ? -26.333 6.441 21.244 1.00 87.19 71 TRP A C 1
ATOM 491 O O . TRP A 1 71 ? -26.431 5.222 21.138 1.00 87.19 71 TRP A O 1
ATOM 501 N N . GLN A 1 72 ? -25.383 7.144 20.622 1.00 84.38 72 GLN A N 1
ATOM 502 C CA . GLN A 1 72 ? -24.346 6.528 19.799 1.00 84.38 72 GLN A CA 1
ATOM 503 C C . GLN A 1 72 ? -23.431 5.644 20.647 1.00 84.38 72 GLN A C 1
ATOM 505 O O . GLN A 1 72 ? -23.116 4.524 20.249 1.00 84.38 72 GLN A O 1
ATOM 510 N N . GLN A 1 73 ? -23.043 6.114 21.837 1.00 79.62 73 GLN A N 1
ATOM 511 C CA . GLN A 1 73 ? -22.237 5.328 22.769 1.00 79.62 73 GLN A CA 1
ATOM 512 C C . GLN A 1 73 ? -23.028 4.138 23.324 1.00 79.62 73 GLN A C 1
ATOM 514 O O . GLN A 1 73 ? -22.496 3.030 23.397 1.00 79.62 73 GLN A O 1
ATOM 519 N N . LEU A 1 74 ? -24.310 4.350 23.641 1.00 84.25 74 LEU A N 1
ATOM 520 C CA . LEU A 1 74 ? -25.213 3.281 24.065 1.00 84.25 74 LEU A CA 1
ATOM 521 C C . LEU A 1 74 ? -25.381 2.211 22.973 1.00 84.25 74 LEU A C 1
ATOM 523 O O . LEU A 1 74 ? -25.319 1.021 23.273 1.00 84.25 74 LEU A O 1
ATOM 527 N N . TYR A 1 75 ? -25.533 2.614 21.708 1.00 85.88 75 TYR A N 1
ATOM 528 C CA . TYR A 1 75 ? -25.588 1.699 20.568 1.00 85.88 75 TYR A CA 1
ATOM 529 C C . TYR A 1 75 ? -24.274 0.935 20.396 1.00 85.88 75 TYR A C 1
ATOM 531 O O . TYR A 1 75 ? -24.289 -0.286 20.307 1.00 85.88 75 TYR A O 1
ATOM 539 N N . ALA A 1 76 ? -23.132 1.630 20.397 1.00 79.94 76 ALA A N 1
ATOM 540 C CA . ALA A 1 76 ? -21.822 1.012 20.208 1.00 79.94 76 ALA A CA 1
ATOM 541 C C . ALA A 1 76 ? -21.517 -0.050 21.277 1.00 79.94 76 ALA A C 1
ATOM 543 O O . ALA A 1 76 ? -21.022 -1.126 20.946 1.00 79.94 76 ALA A O 1
ATOM 544 N N . ALA A 1 77 ? -21.864 0.223 22.538 1.00 82.12 77 ALA A N 1
ATOM 545 C CA . ALA A 1 77 ? -21.694 -0.717 23.645 1.00 82.12 77 ALA A CA 1
ATOM 546 C C . ALA A 1 77 ? -22.612 -1.951 23.553 1.00 82.12 77 ALA A C 1
ATOM 548 O O . ALA A 1 77 ? -22.311 -2.973 24.161 1.00 82.12 77 ALA A O 1
ATOM 549 N N . ASN A 1 78 ? -23.708 -1.867 22.792 1.00 87.62 78 ASN A N 1
ATOM 550 C CA . ASN A 1 78 ? -24.735 -2.906 22.692 1.00 87.62 78 ASN A CA 1
ATOM 551 C C . ASN A 1 78 ? -24.967 -3.384 21.244 1.00 87.62 78 ASN A C 1
ATOM 553 O O . ASN A 1 78 ? -25.984 -4.017 20.955 1.00 87.62 78 ASN A O 1
ATOM 557 N N . ARG A 1 79 ? -24.048 -3.096 20.308 1.00 84.69 79 ARG A N 1
ATOM 558 C CA . ARG A 1 79 ? -24.219 -3.401 18.873 1.00 84.69 79 ARG A CA 1
ATOM 559 C C . ARG A 1 79 ? -24.350 -4.900 18.608 1.00 84.69 79 ARG A C 1
ATOM 561 O O . ARG A 1 79 ? -25.098 -5.312 17.732 1.00 84.69 79 ARG A O 1
ATOM 568 N N . ASN A 1 80 ? -23.666 -5.716 19.402 1.00 79.69 80 ASN A N 1
ATOM 569 C CA . ASN A 1 80 ? -23.782 -7.174 19.384 1.00 79.69 80 ASN A CA 1
ATOM 570 C C . ASN A 1 80 ? -25.201 -7.678 19.710 1.00 79.69 80 ASN A C 1
ATOM 572 O O . ASN A 1 80 ? -25.549 -8.785 19.313 1.00 79.69 80 ASN A O 1
ATOM 576 N N . ILE A 1 81 ? -25.999 -6.886 20.430 1.00 83.06 81 ILE A N 1
ATOM 577 C CA . ILE A 1 81 ? -27.368 -7.217 20.843 1.00 83.06 81 ILE A CA 1
ATOM 578 C C . ILE A 1 81 ? -28.400 -6.551 19.915 1.00 83.06 81 ILE A C 1
ATOM 580 O O . ILE A 1 81 ? -29.416 -7.159 19.587 1.00 83.06 81 ILE A O 1
ATOM 584 N N . ILE A 1 82 ? -28.150 -5.308 19.491 1.00 84.00 82 ILE A N 1
ATOM 585 C CA . ILE A 1 82 ? -29.077 -4.502 18.673 1.00 84.00 82 ILE A CA 1
ATOM 586 C C . ILE A 1 82 ? -28.977 -4.856 17.175 1.00 84.00 82 ILE A C 1
ATOM 588 O O . ILE A 1 82 ? -29.947 -4.698 16.435 1.00 84.00 82 ILE A O 1
ATOM 592 N N . GLY A 1 83 ? -27.832 -5.377 16.723 1.00 80.31 83 GLY A N 1
ATOM 593 C CA . GLY A 1 83 ? -27.550 -5.609 15.305 1.00 80.31 83 GLY A CA 1
ATOM 594 C C . GLY A 1 83 ? -27.200 -4.314 14.570 1.00 80.31 83 GLY A C 1
ATOM 595 O O . GLY A 1 83 ? -26.891 -3.308 15.199 1.00 80.31 83 GLY A O 1
ATOM 596 N N . ASP A 1 84 ? -27.236 -4.335 13.236 1.00 79.19 84 ASP A N 1
ATOM 597 C CA . ASP A 1 84 ? -26.784 -3.208 12.399 1.00 79.19 84 ASP A CA 1
ATOM 598 C C . ASP A 1 84 ? -27.736 -2.006 12.365 1.00 79.19 84 ASP A C 1
ATOM 600 O O . ASP A 1 84 ? -27.340 -0.924 11.932 1.00 79.19 84 ASP A O 1
ATOM 604 N N . ASN A 1 85 ? -28.972 -2.180 12.839 1.00 79.31 85 ASN A N 1
ATOM 605 C CA . ASN A 1 85 ? -30.002 -1.147 12.837 1.00 79.31 85 ASN A CA 1
ATOM 606 C C . ASN A 1 85 ? -30.195 -0.575 14.254 1.00 79.31 85 ASN A C 1
ATOM 608 O O . ASN A 1 85 ? -30.864 -1.209 15.070 1.00 79.31 85 ASN A O 1
ATOM 612 N N . PRO A 1 86 ? -29.720 0.652 14.555 1.00 79.62 86 PRO A N 1
ATOM 613 C CA . PRO A 1 86 ? -29.849 1.258 15.886 1.00 79.62 86 PRO A CA 1
ATOM 614 C C . PRO A 1 86 ? -31.301 1.456 16.341 1.00 79.62 86 PRO A C 1
ATOM 616 O O . PRO A 1 86 ? -31.592 1.477 17.533 1.00 79.62 86 PRO A O 1
ATOM 619 N N . SER A 1 87 ? -32.230 1.601 15.395 1.00 82.00 87 SER A N 1
ATOM 620 C CA . SER A 1 87 ? -33.661 1.759 15.677 1.00 82.00 87 SER A CA 1
ATOM 621 C C . SER A 1 87 ? -34.383 0.434 15.943 1.00 82.00 87 SER A C 1
ATOM 623 O O . SER A 1 87 ? -35.554 0.458 16.304 1.00 82.00 87 SER A O 1
ATOM 625 N N . ALA A 1 88 ? -33.719 -0.717 15.790 1.00 80.25 88 ALA A N 1
ATOM 626 C CA . ALA A 1 88 ? -34.328 -2.041 15.941 1.00 80.25 88 ALA A CA 1
ATOM 627 C C . ALA A 1 88 ? -34.402 -2.531 17.402 1.00 80.25 88 ALA A C 1
ATOM 629 O O . ALA A 1 88 ? -34.443 -3.737 17.657 1.00 80.25 88 ALA A O 1
ATOM 630 N N . ILE A 1 89 ? -34.425 -1.620 18.380 1.00 82.62 89 ILE A N 1
ATOM 631 C CA . ILE A 1 89 ? -34.581 -2.001 19.786 1.00 82.62 89 ILE A CA 1
ATOM 632 C C . ILE A 1 89 ? -36.003 -2.504 20.056 1.00 82.62 89 ILE A C 1
ATOM 634 O O . ILE A 1 89 ? -36.981 -1.972 19.532 1.00 82.62 89 ILE A O 1
ATOM 638 N N . ARG A 1 90 ? -36.125 -3.551 20.877 1.00 82.31 90 ARG A N 1
ATOM 639 C CA . ARG A 1 90 ? -37.406 -4.195 21.205 1.00 82.31 90 ARG A CA 1
ATOM 640 C C . ARG A 1 90 ? -37.635 -4.174 22.715 1.00 82.31 90 ARG A C 1
ATOM 642 O O . ARG A 1 90 ? -36.661 -4.291 23.459 1.00 82.31 90 ARG A O 1
ATOM 649 N N . PRO A 1 91 ? -38.888 -4.082 23.188 1.00 86.00 91 PRO A N 1
ATOM 650 C CA . PRO A 1 91 ? -39.178 -4.196 24.611 1.00 86.00 91 PRO A CA 1
ATOM 651 C C . PRO A 1 91 ? -38.632 -5.506 25.190 1.00 86.00 91 PRO A C 1
ATOM 653 O O . PRO A 1 91 ? -38.722 -6.558 24.557 1.00 86.00 91 PRO A O 1
ATOM 656 N N . GLY A 1 92 ? -38.042 -5.438 26.379 1.00 79.50 92 GLY A N 1
ATOM 657 C CA . GLY A 1 92 ? -37.358 -6.549 27.037 1.00 79.50 92 GLY A CA 1
ATOM 658 C C . GLY A 1 92 ? -35.884 -6.715 26.654 1.00 79.50 92 GLY A C 1
ATOM 659 O O . GLY A 1 92 ? -35.189 -7.493 27.311 1.00 79.50 92 GLY A O 1
ATOM 660 N N . LEU A 1 93 ? -35.376 -5.977 25.657 1.00 87.50 93 LEU A N 1
ATOM 661 C CA . LEU A 1 93 ? -33.958 -5.994 25.295 1.00 87.50 93 LEU A CA 1
ATOM 662 C C . LEU A 1 93 ? -33.113 -5.442 26.448 1.00 87.50 93 LEU A C 1
ATOM 664 O O . LEU A 1 93 ? -33.372 -4.348 26.949 1.00 87.50 93 LEU A O 1
ATOM 668 N N . LYS A 1 94 ? -32.110 -6.206 26.878 1.00 88.12 94 LYS A N 1
ATOM 669 C CA . LYS A 1 94 ? -31.211 -5.813 27.965 1.00 88.12 94 LYS A CA 1
ATOM 670 C C . LYS A 1 94 ? -30.050 -5.009 27.389 1.00 88.12 94 LYS A C 1
ATOM 672 O O . LYS A 1 94 ? -29.252 -5.552 26.634 1.00 88.12 94 LYS A O 1
ATOM 677 N N . LEU A 1 95 ? -29.976 -3.731 27.738 1.00 84.69 95 LEU A N 1
ATOM 678 C CA . LEU A 1 95 ? -28.896 -2.829 27.357 1.00 84.69 95 LEU A CA 1
ATOM 679 C C . LEU A 1 95 ? -27.970 -2.605 28.547 1.00 84.69 95 LEU A C 1
ATOM 681 O O . LEU A 1 95 ? -28.424 -2.361 29.663 1.00 84.69 95 LEU A O 1
ATOM 685 N N . THR A 1 96 ? -26.668 -2.640 28.317 1.00 82.06 96 THR A N 1
ATOM 686 C CA . THR A 1 96 ? -25.680 -2.179 29.287 1.00 82.06 96 THR A CA 1
ATOM 687 C C . THR A 1 96 ? -25.619 -0.650 29.241 1.00 82.06 96 THR A C 1
ATOM 689 O O . THR A 1 96 ? -25.255 -0.068 28.218 1.00 82.06 96 THR A O 1
ATOM 692 N N . ILE A 1 97 ? -25.998 -0.011 30.349 1.00 76.44 97 ILE A N 1
ATOM 693 C CA . ILE A 1 97 ? -26.025 1.439 30.588 1.00 76.44 97 ILE A CA 1
ATOM 694 C C . ILE A 1 97 ? -24.976 1.773 31.648 1.00 76.44 97 ILE A C 1
ATOM 696 O O . ILE A 1 97 ? -24.750 1.002 32.570 1.00 76.44 97 ILE A O 1
ATOM 700 N N . GLY A 1 98 ? -24.291 2.909 31.542 1.00 63.00 98 GLY A N 1
ATOM 701 C CA . GLY A 1 98 ? -23.324 3.307 32.573 1.00 63.00 98 GLY A CA 1
ATOM 702 C C . GLY A 1 98 ? -21.988 2.570 32.504 1.00 63.00 98 GLY A C 1
ATOM 703 O O . GLY A 1 98 ? -21.077 2.902 33.250 1.00 63.00 98 GLY A O 1
ATOM 704 N N . ALA A 1 99 ? -21.787 1.678 31.529 1.00 52.44 99 ALA A N 1
ATOM 705 C CA . ALA A 1 99 ? -20.453 1.594 30.969 1.00 52.44 99 ALA A CA 1
ATOM 706 C C . ALA A 1 99 ? -20.191 2.977 30.359 1.00 52.44 99 ALA A C 1
ATOM 708 O O . ALA A 1 99 ? -20.737 3.289 29.296 1.00 52.44 99 ALA A O 1
ATOM 709 N N . GLN A 1 100 ? -19.351 3.815 30.992 1.00 46.72 100 GLN A N 1
ATOM 710 C CA . GLN A 1 100 ? -18.497 4.652 30.153 1.00 46.72 100 GLN A CA 1
ATOM 711 C C . GLN A 1 100 ? -17.944 3.648 29.160 1.00 46.72 100 GLN A C 1
ATOM 713 O O . GLN A 1 100 ? -17.275 2.700 29.583 1.00 46.72 100 GLN A O 1
ATOM 718 N N . ALA A 1 101 ? -18.336 3.744 27.885 1.00 42.81 101 ALA A N 1
ATOM 719 C CA . ALA A 1 101 ? -17.682 2.922 26.895 1.00 42.81 101 ALA A CA 1
ATOM 720 C C . ALA A 1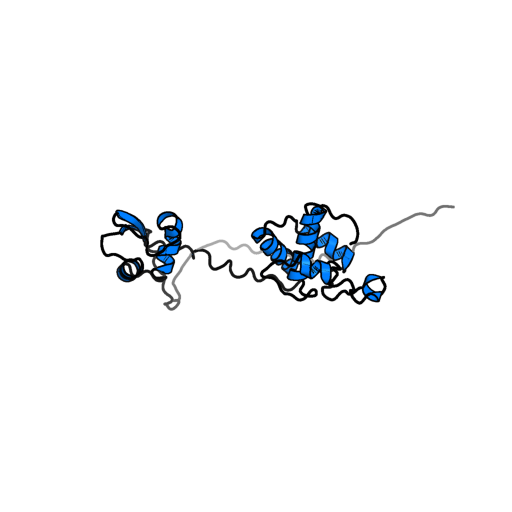 101 ? -16.217 3.229 27.141 1.00 42.81 101 ALA A C 1
ATOM 722 O O . ALA A 1 101 ? -15.817 4.386 26.994 1.00 42.81 101 ALA A O 1
ATOM 723 N N . LYS A 1 102 ? -15.465 2.230 27.622 1.00 42.44 102 LYS A N 1
ATOM 724 C CA . LYS A 1 102 ? -14.029 2.181 27.438 1.00 42.44 102 LYS A CA 1
ATOM 725 C C . LYS A 1 102 ? -13.905 2.520 25.979 1.00 42.44 102 LYS A C 1
ATOM 727 O O . LYS A 1 102 ? -14.356 1.704 25.177 1.00 42.44 102 LYS A O 1
ATOM 732 N N . THR A 1 103 ? -13.528 3.771 25.733 1.00 37.59 103 THR A N 1
ATOM 733 C CA . THR A 1 103 ? -13.838 4.563 24.548 1.00 37.59 103 THR A CA 1
ATOM 734 C C . THR A 1 103 ? -14.035 3.602 23.401 1.00 37.59 103 THR A C 1
ATOM 736 O O . THR A 1 103 ? -13.039 2.997 23.007 1.00 37.59 103 THR A O 1
ATOM 739 N N . ALA A 1 104 ? -15.298 3.302 23.038 1.00 38.97 104 ALA A N 1
ATOM 740 C CA . ALA A 1 104 ? -15.602 2.318 21.999 1.00 38.97 104 ALA A CA 1
ATOM 741 C C . ALA A 1 104 ? -14.689 2.691 20.855 1.00 38.97 104 ALA A C 1
ATOM 743 O O . ALA A 1 104 ? -14.813 3.833 20.414 1.00 38.97 104 ALA A O 1
ATOM 744 N N . ALA A 1 105 ? -13.706 1.812 20.596 1.00 40.22 105 ALA A N 1
ATOM 745 C CA . ALA A 1 105 ? -12.390 2.165 20.081 1.00 40.22 105 ALA A CA 1
ATOM 746 C C . ALA A 1 105 ? -12.463 3.503 19.364 1.00 40.22 105 ALA A C 1
ATOM 748 O O . ALA A 1 105 ? -13.048 3.566 18.279 1.00 40.22 105 ALA A O 1
ATOM 749 N N . ALA A 1 106 ? -11.944 4.569 20.000 1.00 35.97 106 ALA A N 1
ATOM 750 C CA . ALA A 1 106 ? -11.518 5.733 19.234 1.00 35.97 106 ALA A CA 1
ATOM 751 C C . ALA A 1 106 ? -10.921 5.138 17.970 1.00 35.97 106 ALA A C 1
ATOM 753 O O . ALA A 1 106 ? -10.062 4.262 18.134 1.00 35.97 106 ALA A O 1
ATOM 754 N N . ALA A 1 107 ? -11.494 5.457 16.796 1.00 40.84 107 ALA A N 1
ATOM 755 C CA . ALA A 1 107 ? -10.946 5.072 15.502 1.00 40.84 107 ALA A CA 1
ATOM 756 C C . ALA A 1 107 ? -9.443 5.024 15.710 1.00 40.84 107 ALA A C 1
ATOM 758 O O . ALA A 1 107 ? -8.943 6.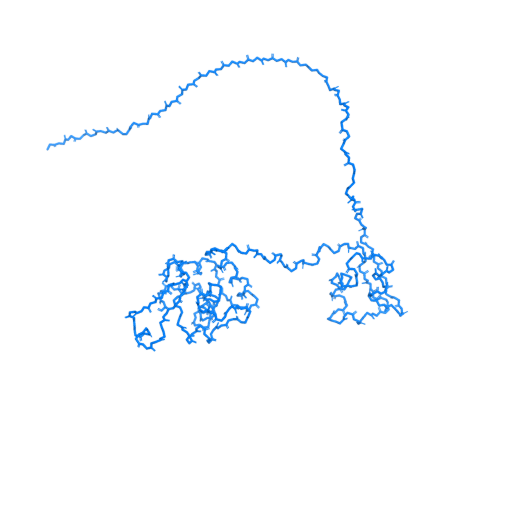088 16.093 1.00 40.84 107 ALA A O 1
ATOM 759 N N . GLN A 1 108 ? -8.859 3.797 15.729 1.00 34.78 108 GLN A N 1
ATOM 760 C CA . GLN A 1 108 ? -7.555 3.505 16.367 1.00 34.78 108 GLN A CA 1
ATOM 761 C C . GLN A 1 108 ? -6.733 4.764 16.227 1.00 34.78 108 GLN A C 1
ATOM 763 O O . GLN A 1 108 ? -6.581 5.111 15.061 1.00 34.78 108 GLN A O 1
ATOM 768 N N . PRO A 1 109 ? -6.399 5.508 17.306 1.00 38.41 109 PRO A N 1
ATOM 769 C CA . PRO A 1 109 ? -6.006 6.916 17.204 1.00 38.41 109 PRO A CA 1
ATOM 770 C C . PRO A 1 109 ? -5.042 7.006 16.048 1.00 38.41 109 PRO A C 1
ATOM 772 O O . PRO A 1 109 ? -3.978 6.434 16.255 1.00 38.41 109 PRO A O 1
ATOM 775 N N . ALA A 1 110 ? -5.492 7.516 14.874 1.00 48.78 110 ALA A N 1
ATOM 776 C CA . ALA A 1 110 ? -4.971 7.101 13.557 1.00 48.78 110 ALA A CA 1
ATOM 777 C C . ALA A 1 110 ? -3.493 6.883 13.738 1.00 48.78 110 ALA A C 1
ATOM 779 O O . ALA A 1 110 ? -2.845 7.895 14.007 1.00 48.78 110 ALA A O 1
ATOM 780 N N . THR A 1 111 ? -3.046 5.616 13.870 1.00 54.38 111 THR A N 1
ATOM 781 C CA . THR A 1 111 ? -1.738 5.332 14.480 1.00 54.38 111 THR A CA 1
ATOM 782 C C . THR A 1 111 ? -0.798 6.183 13.691 1.00 54.38 111 THR A C 1
ATOM 784 O O . THR A 1 111 ? -0.699 5.959 12.493 1.00 54.38 111 THR A O 1
ATOM 787 N N . ALA A 1 112 ? -0.298 7.267 14.292 1.00 72.31 112 ALA A N 1
ATOM 788 C CA . ALA A 1 112 ? 0.302 8.314 13.493 1.00 72.31 112 ALA A CA 1
ATOM 789 C C . ALA A 1 112 ? 1.625 7.712 13.072 1.00 72.31 112 ALA A C 1
ATOM 791 O O . ALA A 1 112 ? 2.580 7.691 13.855 1.00 72.31 112 ALA A O 1
ATOM 792 N N . TYR A 1 113 ? 1.620 7.067 11.908 1.00 87.06 113 TYR A N 1
ATOM 793 C CA . TYR A 1 113 ? 2.767 6.332 11.453 1.00 87.06 113 TYR A CA 1
ATOM 794 C C . TYR A 1 113 ? 3.841 7.387 11.251 1.00 87.06 113 TYR A C 1
ATOM 796 O O . TYR A 1 113 ? 3.579 8.441 10.659 1.00 87.06 113 TYR A O 1
ATOM 804 N N . PRO A 1 114 ? 5.034 7.179 11.818 1.00 86.94 114 PRO A N 1
ATOM 805 C CA . PRO A 1 114 ? 6.105 8.122 11.590 1.00 86.94 114 PRO A CA 1
ATOM 806 C C . PRO A 1 114 ? 6.328 8.234 10.078 1.00 86.94 114 PRO A C 1
ATOM 808 O O . PRO A 1 114 ? 6.280 7.235 9.367 1.00 86.94 114 PRO A O 1
ATOM 811 N N . ASN A 1 115 ? 6.560 9.446 9.576 1.00 92.00 115 ASN A N 1
ATOM 812 C CA . ASN A 1 115 ? 6.773 9.668 8.147 1.00 92.00 115 ASN A CA 1
ATOM 813 C C . ASN A 1 115 ? 8.187 9.225 7.729 1.00 92.00 115 ASN A C 1
ATOM 815 O O . ASN A 1 115 ? 9.068 10.040 7.458 1.00 92.00 115 ASN A O 1
ATOM 819 N N . ASN A 1 116 ? 8.427 7.921 7.793 1.00 94.00 116 ASN A N 1
ATOM 820 C CA . ASN A 1 116 ? 9.667 7.243 7.460 1.00 94.00 116 ASN A CA 1
ATOM 821 C C . ASN A 1 116 ? 9.361 5.803 7.021 1.00 94.00 116 ASN A C 1
ATOM 823 O O . ASN A 1 116 ? 8.233 5.332 7.154 1.00 94.00 116 ASN A O 1
ATOM 827 N N . LEU A 1 117 ? 10.382 5.090 6.536 1.00 95.06 117 LEU A N 1
ATOM 828 C CA . LEU A 1 117 ? 10.228 3.734 6.002 1.00 95.06 117 LEU A CA 1
ATOM 829 C C . LEU A 1 117 ? 9.489 2.784 6.955 1.00 95.06 117 LEU A C 1
ATOM 831 O O . LEU A 1 117 ? 8.590 2.062 6.542 1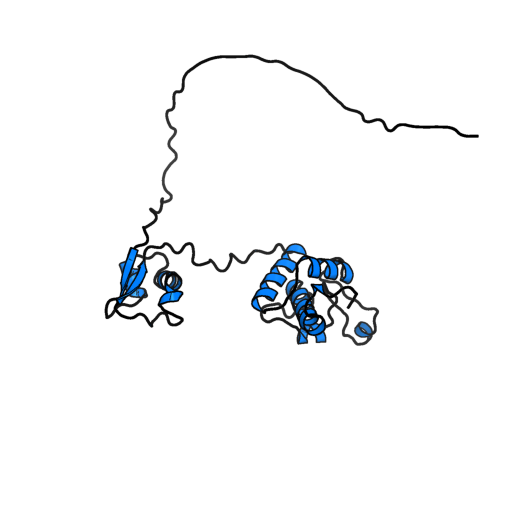.00 95.06 117 LEU A O 1
ATOM 835 N N . ASP A 1 118 ? 9.851 2.806 8.232 1.00 94.62 118 ASP A N 1
ATOM 836 C CA . ASP A 1 118 ? 9.259 1.945 9.252 1.00 94.62 118 ASP A CA 1
ATOM 837 C C . ASP A 1 118 ? 7.763 2.245 9.462 1.00 94.62 118 ASP A C 1
ATOM 839 O O . ASP A 1 118 ? 6.947 1.326 9.548 1.00 94.62 118 ASP A O 1
ATOM 843 N N . GLY A 1 119 ? 7.375 3.523 9.473 1.00 94.94 119 GLY A N 1
ATOM 844 C CA . GLY A 1 119 ? 5.971 3.920 9.529 1.00 94.94 119 GLY A CA 1
ATOM 845 C C . GLY A 1 119 ? 5.197 3.562 8.265 1.00 94.94 119 GLY A C 1
ATOM 846 O O . GLY A 1 119 ? 4.139 2.951 8.377 1.00 94.94 119 GLY A O 1
ATOM 847 N N . TRP A 1 120 ? 5.748 3.829 7.079 1.00 97.75 120 TRP A N 1
ATOM 848 C CA . TRP A 1 120 ? 5.091 3.498 5.810 1.00 97.75 120 TRP A CA 1
ATOM 849 C C . TRP A 1 120 ? 4.850 1.994 5.651 1.00 97.75 120 TRP A C 1
ATOM 851 O O . TRP A 1 120 ? 3.797 1.585 5.162 1.00 97.75 120 TRP A O 1
ATOM 861 N N . ILE A 1 121 ? 5.792 1.151 6.095 1.00 97.56 121 ILE A N 1
ATOM 862 C CA . ILE A 1 121 ? 5.612 -0.307 6.079 1.00 97.56 121 ILE A CA 1
ATOM 863 C C . ILE A 1 121 ? 4.493 -0.720 7.037 1.00 97.56 121 ILE A C 1
ATOM 865 O O . ILE A 1 121 ? 3.652 -1.532 6.658 1.00 97.56 121 ILE A O 1
ATOM 869 N N . ARG A 1 122 ? 4.452 -0.183 8.264 1.00 96.62 122 ARG A N 1
ATOM 870 C CA . ARG A 1 122 ? 3.383 -0.521 9.221 1.00 96.62 122 ARG A CA 1
ATOM 871 C C . ARG A 1 122 ? 2.012 -0.063 8.745 1.00 96.62 122 ARG A C 1
ATOM 873 O O . ARG A 1 122 ? 1.067 -0.838 8.822 1.00 96.62 122 ARG A O 1
ATOM 880 N N . GLU A 1 123 ? 1.928 1.141 8.196 1.00 96.38 123 GLU A N 1
ATOM 881 C CA . GLU A 1 123 ? 0.694 1.648 7.602 1.00 96.38 123 GLU A CA 1
ATOM 882 C C . GLU A 1 123 ? 0.214 0.747 6.466 1.00 96.38 123 GLU A C 1
ATOM 884 O O . GLU A 1 123 ? -0.949 0.347 6.427 1.00 96.38 123 GLU A O 1
ATOM 889 N N . SER A 1 124 ? 1.135 0.349 5.586 1.00 97.62 124 SER A N 1
ATOM 890 C CA . SER A 1 124 ? 0.831 -0.569 4.491 1.00 97.62 124 SER A CA 1
ATOM 891 C C . SER A 1 124 ? 0.361 -1.927 5.003 1.00 97.62 124 SER A C 1
ATOM 893 O O . SER A 1 124 ? -0.591 -2.468 4.458 1.00 97.62 124 SER A O 1
ATOM 895 N N . LEU A 1 125 ? 0.959 -2.469 6.070 1.00 97.44 125 LEU A N 1
ATOM 896 C CA . LEU A 1 125 ? 0.507 -3.724 6.681 1.00 97.44 125 LEU A CA 1
ATOM 897 C C . LEU A 1 125 ? -0.918 -3.616 7.236 1.00 97.44 125 LEU A C 1
ATOM 899 O O . LEU A 1 125 ? -1.706 -4.544 7.060 1.00 97.44 125 LEU A O 1
ATOM 903 N N . ASP A 1 126 ? -1.279 -2.486 7.843 1.00 95.25 126 ASP A N 1
ATOM 904 C CA . ASP A 1 126 ? -2.637 -2.264 8.349 1.00 95.25 126 ASP A CA 1
ATOM 905 C C . ASP A 1 126 ? -3.656 -2.077 7.215 1.00 95.25 126 ASP A C 1
ATOM 907 O O . ASP A 1 126 ? -4.810 -2.501 7.335 1.00 95.25 126 ASP A O 1
ATOM 911 N N . VAL A 1 127 ? -3.252 -1.478 6.089 1.00 94.50 127 VAL A N 1
ATOM 912 C CA . VAL A 1 127 ? -4.054 -1.476 4.854 1.00 94.50 127 VAL A CA 1
ATOM 913 C C . VAL A 1 127 ? -4.192 -2.902 4.320 1.00 94.50 127 VAL A C 1
ATOM 915 O O . VAL A 1 127 ? -5.305 -3.387 4.136 1.00 94.50 127 VAL A O 1
ATOM 918 N N . MET A 1 128 ? -3.086 -3.614 4.129 1.00 95.75 128 MET A N 1
ATOM 919 C CA . MET A 1 128 ? -3.054 -4.983 3.613 1.00 95.75 128 MET A CA 1
ATOM 920 C C . MET A 1 128 ? -3.938 -5.929 4.430 1.00 95.75 128 MET A C 1
ATOM 922 O O . MET A 1 128 ? -4.722 -6.679 3.849 1.00 95.75 128 MET A O 1
ATOM 926 N N . ALA A 1 129 ? -3.894 -5.841 5.762 1.00 95.06 129 ALA A N 1
ATOM 927 C CA . ALA A 1 129 ? -4.715 -6.651 6.658 1.00 95.06 129 ALA A CA 1
ATOM 928 C C . ALA A 1 129 ? -6.221 -6.435 6.435 1.00 95.06 129 ALA A C 1
ATOM 930 O O . ALA A 1 129 ? -6.981 -7.403 6.399 1.00 95.06 129 ALA A O 1
ATOM 931 N N . ARG A 1 130 ? -6.659 -5.186 6.215 1.00 94.38 130 ARG A N 1
ATOM 932 C CA . ARG A 1 130 ? -8.066 -4.857 5.912 1.00 94.38 130 ARG A CA 1
ATOM 933 C C . ARG A 1 130 ? -8.543 -5.422 4.576 1.00 94.38 130 ARG A C 1
ATOM 935 O O . ARG A 1 130 ? -9.734 -5.668 4.415 1.00 94.38 130 ARG A O 1
ATOM 942 N N . HIS A 1 131 ? -7.623 -5.632 3.639 1.00 94.00 131 HIS A N 1
ATOM 943 C CA . HIS A 1 131 ? -7.910 -6.126 2.293 1.00 94.00 131 HIS A CA 1
ATOM 944 C C . HIS A 1 131 ? -7.537 -7.604 2.088 1.00 94.00 131 HIS A C 1
ATOM 946 O O . HIS A 1 131 ? -7.668 -8.112 0.978 1.00 94.00 131 HIS A O 1
ATOM 952 N N . GLY A 1 132 ? -7.091 -8.306 3.136 1.00 95.25 132 GLY A N 1
ATOM 953 C CA . GLY A 1 132 ? -6.707 -9.718 3.052 1.00 95.25 132 GLY A CA 1
ATOM 954 C C . GLY A 1 132 ? -5.443 -9.977 2.226 1.00 95.25 132 GLY A C 1
ATOM 955 O O . GLY A 1 132 ? -5.278 -11.073 1.696 1.00 95.25 132 GLY A O 1
ATOM 956 N N . ILE A 1 133 ? -4.556 -8.986 2.100 1.00 96.62 133 ILE A N 1
ATOM 957 C CA . ILE A 1 133 ? -3.300 -9.109 1.354 1.00 96.62 133 ILE A CA 1
ATOM 958 C C . ILE A 1 133 ? -2.214 -9.641 2.307 1.00 96.62 133 ILE A C 1
ATOM 960 O O . ILE A 1 133 ? -1.897 -8.981 3.298 1.00 96.62 133 ILE A O 1
ATOM 964 N N . PRO A 1 134 ? -1.622 -10.816 2.043 1.00 95.25 134 PRO A N 1
ATOM 965 C CA . PRO A 1 134 ? -0.577 -11.377 2.890 1.00 95.25 134 PRO A CA 1
ATOM 966 C C . PRO A 1 134 ? 0.768 -10.656 2.721 1.00 95.25 134 PRO A C 1
ATOM 968 O O . PRO A 1 134 ? 1.158 -10.257 1.621 1.00 95.25 134 PRO A O 1
ATOM 971 N N . GLY A 1 135 ? 1.511 -10.548 3.822 1.00 95.56 135 GLY A N 1
ATOM 972 C CA . GLY A 1 135 ? 2.889 -10.069 3.836 1.00 95.56 135 GLY A CA 1
ATOM 973 C C . GLY A 1 135 ? 3.405 -9.776 5.239 1.00 95.56 135 GLY A C 1
ATOM 974 O O . GLY A 1 135 ? 2.626 -9.620 6.180 1.00 95.56 135 GLY A O 1
ATOM 975 N N . SER A 1 136 ? 4.727 -9.689 5.378 1.00 97.19 136 SER A N 1
ATOM 976 C CA . SER A 1 136 ? 5.386 -9.352 6.640 1.00 97.19 136 SER A CA 1
ATOM 977 C C . SER A 1 136 ? 6.217 -8.074 6.539 1.00 97.19 136 SER A C 1
ATOM 979 O O . SER A 1 136 ? 6.716 -7.712 5.473 1.00 97.19 136 SER A O 1
ATOM 981 N N . TYR A 1 137 ? 6.448 -7.426 7.685 1.00 97.25 137 TYR A N 1
ATOM 982 C CA . TYR A 1 137 ? 7.341 -6.266 7.778 1.00 97.25 137 TYR A CA 1
ATOM 983 C C . TYR A 1 137 ? 8.726 -6.562 7.185 1.00 97.25 137 TYR A C 1
ATOM 985 O O . TYR A 1 137 ? 9.256 -5.771 6.411 1.00 97.25 137 TYR A O 1
ATOM 993 N N . ASN A 1 138 ? 9.311 -7.718 7.520 1.00 96.44 138 ASN A N 1
ATOM 994 C CA . ASN A 1 138 ? 10.641 -8.101 7.045 1.00 96.44 138 ASN A CA 1
ATOM 995 C C . ASN A 1 138 ? 10.644 -8.329 5.524 1.00 96.44 138 ASN A C 1
ATOM 997 O O . ASN A 1 138 ? 11.544 -7.856 4.831 1.00 96.44 138 ASN A O 1
ATOM 1001 N N . GLY A 1 139 ? 9.607 -8.986 4.995 1.00 95.06 139 GLY A N 1
ATOM 1002 C CA . GLY A 1 139 ? 9.441 -9.174 3.558 1.00 95.06 139 GLY A CA 1
ATOM 1003 C C . GLY A 1 139 ? 9.327 -7.862 2.801 1.00 95.06 139 GLY A C 1
ATOM 1004 O O . GLY A 1 139 ? 10.016 -7.675 1.803 1.00 95.06 139 GLY A O 1
ATOM 1005 N N . ILE A 1 140 ? 8.550 -6.909 3.299 1.00 97.50 140 ILE A N 1
ATOM 1006 C CA . ILE A 1 140 ? 8.468 -5.590 2.670 1.00 97.50 140 ILE A CA 1
ATOM 1007 C C . ILE A 1 140 ? 9.816 -4.870 2.776 1.00 97.50 140 ILE A C 1
ATOM 1009 O O . ILE A 1 140 ? 10.383 -4.472 1.761 1.00 97.50 140 ILE A O 1
ATOM 1013 N N . HIS A 1 141 ? 10.375 -4.772 3.984 1.00 97.31 141 HIS A N 1
ATOM 1014 C CA . HIS A 1 141 ? 11.622 -4.057 4.245 1.00 97.31 141 HIS A CA 1
ATOM 1015 C C . HIS A 1 141 ? 12.780 -4.562 3.373 1.00 97.31 141 HIS A C 1
ATOM 1017 O O . HIS A 1 141 ? 13.467 -3.762 2.742 1.00 97.31 141 HIS A O 1
ATOM 1023 N N . ARG A 1 142 ? 12.999 -5.883 3.285 1.00 95.44 142 ARG A N 1
ATOM 1024 C CA . ARG A 1 142 ? 14.108 -6.437 2.486 1.00 95.44 142 ARG A CA 1
ATOM 1025 C C . ARG A 1 142 ? 13.960 -6.120 0.995 1.00 95.44 142 ARG A C 1
ATOM 1027 O O . ARG A 1 142 ? 14.961 -5.862 0.335 1.00 95.44 142 ARG A O 1
ATOM 1034 N N . ASN A 1 143 ? 12.730 -6.148 0.473 1.00 96.25 143 ASN A N 1
ATOM 1035 C CA . ASN A 1 143 ? 12.470 -5.850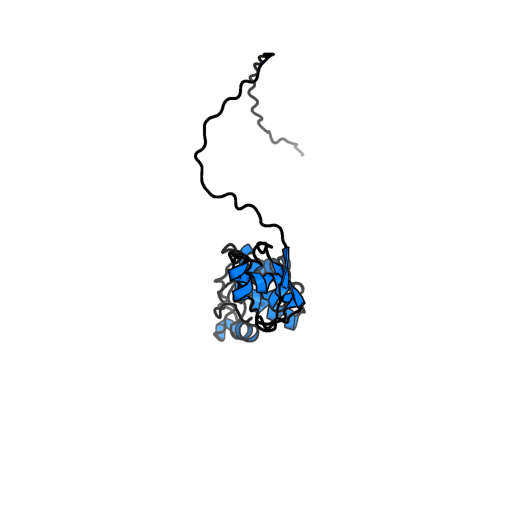 -0.929 1.00 96.25 143 ASN A CA 1
ATOM 1036 C C . ASN A 1 143 ? 12.673 -4.349 -1.175 1.00 96.25 143 ASN A C 1
ATOM 1038 O O . ASN A 1 143 ? 13.438 -3.994 -2.061 1.00 96.25 143 ASN A O 1
ATOM 1042 N N . VAL A 1 144 ? 12.133 -3.472 -0.322 1.00 96.69 144 VAL A N 1
ATOM 1043 C CA . VAL A 1 144 ? 12.342 -2.017 -0.434 1.00 96.69 144 VAL A CA 1
ATOM 1044 C C . VAL A 1 144 ? 13.827 -1.652 -0.417 1.00 96.69 144 VAL A C 1
ATOM 1046 O O . VAL A 1 144 ? 14.291 -0.865 -1.243 1.00 96.69 144 VAL A O 1
ATOM 1049 N N . MET A 1 145 ? 14.601 -2.245 0.494 1.00 95.00 145 MET A N 1
ATOM 1050 C CA . MET A 1 145 ? 16.033 -1.960 0.584 1.00 95.00 145 MET A CA 1
ATOM 1051 C C . MET A 1 145 ? 16.805 -2.408 -0.659 1.00 95.00 145 MET A C 1
ATOM 1053 O O . MET A 1 145 ? 17.756 -1.732 -1.043 1.00 95.00 145 MET A O 1
ATOM 1057 N N . ARG A 1 146 ? 16.389 -3.500 -1.309 1.00 93.38 146 ARG A N 1
ATOM 1058 C CA . ARG A 1 146 ? 16.983 -3.959 -2.570 1.00 93.38 146 ARG A CA 1
ATOM 1059 C C . ARG A 1 146 ? 16.606 -3.057 -3.747 1.00 93.38 146 ARG A C 1
ATOM 1061 O O . ARG A 1 146 ? 17.475 -2.744 -4.550 1.00 93.38 146 ARG A O 1
ATOM 1068 N N . GLU A 1 147 ? 15.338 -2.658 -3.835 1.00 93.56 147 GLU A N 1
ATOM 1069 C CA . GLU A 1 147 ? 14.798 -1.941 -4.998 1.00 93.56 147 GLU A CA 1
ATOM 1070 C C . GLU A 1 147 ? 15.162 -0.451 -5.019 1.00 93.56 147 GLU A C 1
ATOM 1072 O O . GLU A 1 147 ? 15.429 0.118 -6.074 1.00 93.56 147 GLU A O 1
ATOM 1077 N N . SER A 1 148 ? 15.175 0.208 -3.859 1.00 95.81 148 SER A N 1
ATOM 1078 C CA . SER A 1 148 ? 15.304 1.673 -3.787 1.00 95.81 148 SER A CA 1
ATOM 1079 C C . SER A 1 148 ? 16.217 2.172 -2.674 1.00 95.81 148 SER A C 1
ATOM 1081 O O . SER A 1 148 ? 16.383 3.382 -2.518 1.00 95.81 148 SER A O 1
ATOM 1083 N N . SER A 1 149 ? 16.777 1.273 -1.855 1.00 95.94 149 SER A N 1
ATOM 1084 C CA . SER A 1 149 ? 17.458 1.642 -0.604 1.00 95.94 149 SER A CA 1
ATOM 1085 C C . SER A 1 149 ? 16.587 2.508 0.327 1.00 95.94 149 SER A C 1
ATOM 1087 O O . SER A 1 149 ? 17.111 3.305 1.103 1.00 95.94 149 SER A O 1
ATOM 1089 N N . GLY A 1 150 ? 15.256 2.370 0.242 1.00 93.44 150 GLY A N 1
ATOM 1090 C CA . GLY A 1 150 ? 14.302 3.153 1.033 1.00 93.44 150 GLY A CA 1
ATOM 1091 C C . GLY A 1 150 ? 13.961 4.534 0.464 1.00 93.44 150 GLY A C 1
ATOM 1092 O O . GLY A 1 150 ? 13.347 5.329 1.172 1.00 93.44 150 GLY A O 1
ATOM 1093 N N . ASN A 1 151 ? 14.340 4.842 -0.781 1.00 95.31 151 ASN A N 1
ATOM 1094 C CA . ASN A 1 151 ? 14.016 6.114 -1.426 1.00 95.31 151 ASN A CA 1
ATOM 1095 C C . ASN A 1 151 ? 12.624 6.074 -2.097 1.00 95.31 151 ASN A C 1
ATOM 1097 O O . ASN A 1 151 ? 12.473 5.425 -3.136 1.00 95.31 151 ASN A O 1
ATOM 1101 N N . PRO A 1 152 ? 11.612 6.799 -1.581 1.00 92.38 152 PRO A N 1
ATOM 1102 C CA . PRO A 1 152 ? 10.270 6.799 -2.163 1.00 92.38 152 PRO A CA 1
ATOM 1103 C C . PRO A 1 152 ? 10.188 7.530 -3.505 1.00 92.38 152 PRO A C 1
ATOM 1105 O O . PRO A 1 152 ? 9.217 7.350 -4.226 1.00 92.38 152 PRO A O 1
ATOM 1108 N N . LEU A 1 153 ? 11.205 8.315 -3.869 1.00 94.56 153 LEU A N 1
ATOM 1109 C CA . LEU A 1 153 ? 11.280 9.050 -5.134 1.00 94.56 153 LEU A CA 1
ATOM 1110 C C . LEU A 1 153 ? 12.210 8.376 -6.154 1.00 94.56 153 LEU A C 1
ATOM 1112 O O . LEU A 1 153 ? 12.614 9.001 -7.133 1.00 94.56 153 LEU A O 1
ATOM 1116 N N . ALA A 1 154 ? 12.595 7.116 -5.926 1.00 91.75 154 ALA A N 1
ATOM 1117 C CA . ALA A 1 154 ? 13.434 6.374 -6.860 1.00 91.75 154 ALA A CA 1
ATOM 1118 C C . ALA A 1 154 ? 12.727 6.183 -8.212 1.00 91.75 154 ALA A C 1
ATOM 1120 O O . ALA A 1 154 ? 11.545 5.842 -8.263 1.00 91.75 154 ALA A O 1
ATOM 1121 N N . ILE A 1 155 ? 13.467 6.366 -9.305 1.00 93.56 155 ILE A N 1
ATOM 1122 C CA . ILE A 1 155 ? 12.991 6.163 -10.674 1.00 93.56 155 ILE A CA 1
ATOM 1123 C C . ILE A 1 155 ? 14.089 5.499 -11.505 1.00 93.56 155 ILE A C 1
ATOM 1125 O O . ILE A 1 155 ? 15.236 5.954 -11.499 1.00 93.56 155 ILE A O 1
ATOM 1129 N N . ASN A 1 156 ? 13.736 4.444 -12.238 1.00 91.94 156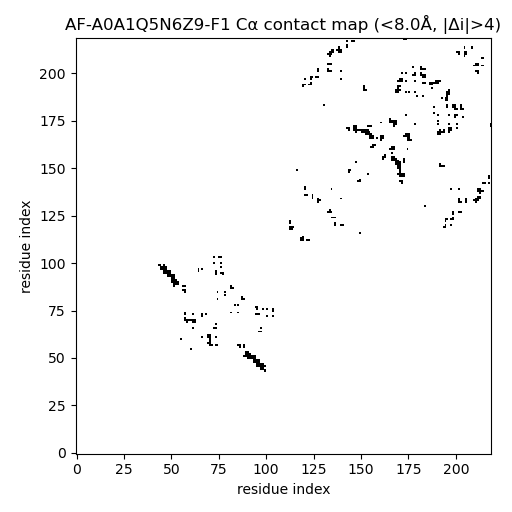 ASN A N 1
ATOM 1130 C CA . ASN A 1 156 ? 14.624 3.850 -13.229 1.00 91.94 156 ASN A CA 1
ATOM 1131 C C . ASN A 1 156 ? 14.359 4.462 -14.609 1.00 91.94 156 ASN A C 1
ATOM 1133 O O . ASN A 1 156 ? 13.258 4.342 -15.131 1.00 91.94 156 ASN A O 1
ATOM 1137 N N . ASN A 1 157 ? 15.375 5.085 -15.210 1.00 93.56 157 ASN A N 1
ATOM 1138 C CA . ASN A 1 157 ? 15.268 5.739 -16.520 1.00 93.56 157 ASN A CA 1
ATOM 1139 C C . ASN A 1 157 ? 16.065 5.034 -17.635 1.00 93.56 157 ASN A C 1
ATOM 1141 O O . ASN A 1 157 ? 16.244 5.606 -18.707 1.00 93.56 157 ASN A O 1
ATOM 1145 N N . TRP A 1 158 ? 16.626 3.854 -17.364 1.00 89.56 158 TRP A N 1
ATOM 1146 C CA . TRP A 1 158 ? 17.662 3.251 -18.214 1.00 89.56 158 TRP A CA 1
ATOM 1147 C C . TRP A 1 158 ? 17.218 1.948 -18.886 1.00 89.56 158 TRP A C 1
ATOM 1149 O O . TRP A 1 158 ? 17.909 1.454 -19.774 1.00 89.56 158 TRP A O 1
ATOM 1159 N N . ASP A 1 159 ? 16.088 1.378 -18.470 1.00 90.50 159 ASP A N 1
ATOM 1160 C CA . ASP A 1 159 ? 15.578 0.117 -19.003 1.00 90.50 159 ASP A CA 1
ATOM 1161 C C . ASP A 1 159 ? 14.600 0.311 -20.180 1.00 90.50 159 ASP A C 1
ATOM 1163 O O . ASP A 1 159 ? 14.273 1.423 -20.608 1.00 90.50 159 ASP A O 1
ATOM 1167 N N . SER A 1 160 ? 14.119 -0.807 -20.724 1.00 91.62 160 SER A N 1
ATOM 1168 C CA . SER A 1 160 ? 13.123 -0.816 -21.799 1.00 91.62 160 SER A CA 1
ATOM 1169 C C . SER A 1 160 ? 11.786 -0.200 -21.391 1.00 91.62 160 SER A C 1
ATOM 1171 O O . SER A 1 160 ? 11.081 0.331 -22.246 1.00 91.62 160 SER A O 1
ATOM 1173 N N . ASN A 1 161 ? 11.430 -0.254 -20.107 1.00 90.69 161 ASN A N 1
ATOM 1174 C CA . ASN A 1 161 ? 10.187 0.328 -19.610 1.00 90.69 161 ASN A CA 1
ATOM 1175 C C . ASN A 1 161 ? 10.288 1.857 -19.602 1.00 90.69 161 ASN A C 1
ATOM 1177 O O . ASN A 1 161 ? 9.373 2.544 -20.052 1.00 90.69 161 ASN A O 1
ATOM 1181 N N . ALA A 1 162 ? 11.432 2.394 -19.181 1.00 91.19 162 ALA A N 1
ATOM 1182 C CA . ALA A 1 162 ? 11.747 3.810 -19.272 1.00 91.19 162 ALA A CA 1
ATOM 1183 C C . ALA A 1 162 ? 11.758 4.298 -20.724 1.00 91.19 162 ALA A C 1
ATOM 1185 O O . ALA A 1 162 ? 11.151 5.326 -21.023 1.00 91.19 162 ALA A O 1
ATOM 1186 N N . ALA A 1 163 ? 12.366 3.533 -21.638 1.00 92.44 163 ALA A N 1
ATOM 1187 C CA . ALA A 1 163 ? 12.325 3.829 -23.071 1.00 92.44 163 ALA A CA 1
ATOM 1188 C C . ALA A 1 163 ? 10.889 3.825 -23.634 1.00 92.44 163 ALA A C 1
ATOM 1190 O O . ALA A 1 163 ? 10.572 4.609 -24.526 1.00 92.44 163 ALA A O 1
ATOM 1191 N N . ALA A 1 164 ? 10.007 2.987 -23.081 1.00 90.00 164 ALA A N 1
ATOM 1192 C CA . ALA A 1 164 ? 8.581 2.948 -23.401 1.00 90.00 164 ALA A CA 1
ATOM 1193 C C . ALA A 1 164 ? 7.739 4.009 -22.654 1.00 90.00 164 ALA A C 1
ATOM 1195 O O . ALA A 1 164 ? 6.516 4.020 -22.786 1.00 90.00 164 ALA A O 1
ATOM 1196 N N . GLY A 1 165 ? 8.357 4.899 -21.867 1.00 91.56 165 GLY A N 1
ATOM 1197 C CA . GLY A 1 165 ? 7.665 5.957 -21.120 1.00 91.56 165 GLY A CA 1
ATOM 1198 C C . GLY A 1 165 ? 6.919 5.481 -19.867 1.00 91.56 165 GLY A C 1
ATOM 1199 O O . GLY A 1 165 ? 6.159 6.249 -19.277 1.00 91.56 165 GLY A O 1
ATOM 1200 N N . ILE A 1 166 ? 7.149 4.241 -19.431 1.00 91.75 166 ILE A N 1
ATOM 1201 C CA . ILE A 1 166 ? 6.543 3.615 -18.245 1.00 91.75 166 ILE A CA 1
ATOM 1202 C C . ILE A 1 166 ? 7.612 3.199 -17.219 1.00 91.75 166 ILE A C 1
ATOM 1204 O O . ILE A 1 166 ? 7.661 2.034 -16.827 1.00 91.75 166 ILE A O 1
ATOM 1208 N N . PRO A 1 167 ? 8.486 4.119 -16.773 1.00 92.69 167 PRO A N 1
ATOM 1209 C CA . PRO A 1 167 ? 9.584 3.773 -15.880 1.00 92.69 167 PRO A CA 1
ATOM 1210 C C . PRO A 1 167 ? 9.079 3.199 -14.552 1.00 92.69 167 PRO A C 1
ATOM 1212 O O . PRO A 1 167 ? 8.016 3.591 -14.054 1.00 92.69 167 PRO A O 1
ATOM 1215 N N . SER A 1 168 ? 9.880 2.313 -13.963 1.00 94.12 168 SER A N 1
ATOM 1216 C CA . SER A 1 168 ? 9.690 1.819 -12.599 1.00 94.12 168 SER A CA 1
ATOM 1217 C C . SER A 1 168 ? 9.908 2.935 -11.578 1.00 94.12 168 SER A C 1
ATOM 1219 O O . SER A 1 168 ? 10.857 3.716 -11.701 1.00 94.12 168 SER A O 1
ATOM 1221 N N . LYS A 1 169 ? 9.022 3.027 -10.578 1.00 93.50 169 LYS A N 1
ATOM 1222 C CA . LYS A 1 169 ? 8.987 4.135 -9.612 1.00 93.50 169 LYS A CA 1
ATOM 1223 C C . LYS A 1 169 ? 8.793 3.668 -8.171 1.00 93.50 169 LYS A C 1
ATOM 1225 O O . LYS A 1 169 ? 8.149 2.654 -7.889 1.00 93.50 169 LYS A O 1
ATOM 1230 N N . GLY A 1 170 ? 9.283 4.488 -7.252 1.00 96.06 170 GLY A N 1
ATOM 1231 C CA . GLY A 1 170 ? 9.014 4.383 -5.826 1.00 96.06 170 GLY A CA 1
ATOM 1232 C C . GLY A 1 170 ? 9.794 3.283 -5.114 1.00 96.06 170 GLY A C 1
ATOM 1233 O O . GLY A 1 170 ? 10.772 2.734 -5.631 1.00 96.06 170 GLY A O 1
ATOM 1234 N N . LEU A 1 171 ? 9.344 2.980 -3.896 1.00 96.88 171 LEU A N 1
ATOM 1235 C CA . LEU A 1 171 ? 10.047 2.119 -2.946 1.00 96.88 171 LEU A CA 1
ATOM 1236 C C . LEU A 1 171 ? 10.289 0.699 -3.462 1.00 96.88 171 LEU A C 1
ATOM 1238 O O . LEU A 1 171 ? 11.335 0.126 -3.161 1.00 96.88 171 LEU A O 1
ATOM 1242 N N . LEU A 1 172 ? 9.340 0.147 -4.219 1.00 96.69 172 LEU A N 1
ATOM 1243 C CA . LEU A 1 172 ? 9.399 -1.205 -4.779 1.00 96.69 172 LEU A CA 1
ATOM 1244 C C . LEU A 1 172 ? 9.489 -1.224 -6.309 1.00 96.69 172 LEU A C 1
ATOM 1246 O O . LEU A 1 172 ? 9.203 -2.252 -6.913 1.00 96.69 172 LEU A O 1
ATOM 1250 N N . GLN A 1 173 ? 9.892 -0.105 -6.924 1.00 96.06 173 GLN A N 1
ATOM 1251 C CA . GLN A 1 173 ? 10.158 -0.012 -8.367 1.00 96.06 173 GLN A CA 1
ATOM 1252 C C . GLN A 1 173 ? 9.000 -0.552 -9.232 1.00 96.06 173 GLN A C 1
ATOM 1254 O O . GLN A 1 173 ? 9.192 -1.283 -10.201 1.00 96.06 173 GLN A O 1
ATOM 1259 N N . VAL A 1 174 ? 7.769 -0.161 -8.891 1.00 94.94 174 VAL A N 1
ATOM 1260 C CA . VAL A 1 174 ? 6.553 -0.582 -9.600 1.00 94.94 174 VAL A CA 1
ATOM 1261 C C . VAL A 1 174 ? 6.345 0.299 -10.833 1.00 94.94 174 VAL A C 1
ATOM 1263 O O . VAL A 1 174 ? 6.459 1.522 -10.754 1.00 94.94 174 VAL A O 1
ATOM 1266 N N . ILE A 1 175 ? 6.017 -0.310 -11.974 1.00 95.44 175 ILE A N 1
ATOM 1267 C CA . ILE A 1 175 ? 5.607 0.420 -13.183 1.00 95.44 175 ILE A CA 1
ATOM 1268 C C . ILE A 1 175 ? 4.138 0.862 -13.094 1.00 95.44 175 ILE A C 1
ATOM 1270 O O . ILE A 1 175 ? 3.299 0.166 -12.518 1.00 95.44 175 ILE A O 1
ATOM 1274 N N . ASP A 1 176 ? 3.805 1.983 -13.737 1.00 92.75 176 ASP A N 1
ATOM 1275 C CA . ASP A 1 176 ? 2.461 2.589 -13.716 1.00 92.75 176 ASP A CA 1
ATOM 1276 C C . ASP A 1 176 ? 1.298 1.610 -14.011 1.00 92.75 176 ASP A C 1
ATOM 1278 O O . ASP A 1 176 ? 0.362 1.546 -13.209 1.00 92.75 176 ASP A O 1
ATOM 1282 N N . PRO A 1 177 ? 1.328 0.777 -15.077 1.00 94.38 177 PRO A N 1
ATOM 1283 C CA . PRO A 1 177 ? 0.218 -0.140 -15.353 1.00 94.38 177 PRO A CA 1
ATOM 1284 C C . PRO A 1 177 ? 0.029 -1.200 -14.258 1.00 94.38 177 PRO A C 1
ATOM 1286 O O . PRO A 1 177 ? -1.108 -1.556 -13.936 1.00 94.38 177 PRO A O 1
ATOM 1289 N N . THR A 1 178 ? 1.116 -1.673 -13.641 1.00 96.25 178 THR A N 1
ATOM 1290 C CA . THR A 1 178 ? 1.049 -2.609 -12.510 1.00 96.25 178 THR A CA 1
ATOM 1291 C C . THR A 1 178 ? 0.480 -1.915 -11.280 1.00 96.25 178 THR A C 1
ATOM 1293 O O . THR A 1 178 ? -0.439 -2.448 -10.661 1.00 96.25 178 THR A O 1
ATOM 1296 N N . PHE A 1 179 ? 0.957 -0.708 -10.964 1.00 97.44 179 PHE A N 1
ATOM 1297 C CA . PHE A 1 179 ? 0.445 0.074 -9.840 1.00 97.44 179 PHE A CA 1
ATOM 1298 C C . PHE A 1 179 ? -1.068 0.283 -9.950 1.00 97.44 179 PHE A C 1
ATOM 1300 O O . PHE A 1 179 ? -1.792 0.011 -9.001 1.00 97.44 179 PHE A O 1
ATOM 1307 N N . ARG A 1 180 ? -1.567 0.685 -11.124 1.00 95.69 180 ARG A N 1
ATOM 1308 C CA . ARG A 1 180 ? -3.006 0.909 -11.344 1.00 95.69 180 ARG A CA 1
ATOM 1309 C C . ARG A 1 180 ? -3.830 -0.371 -11.256 1.00 95.69 180 ARG A C 1
ATOM 1311 O O . ARG A 1 180 ? -4.925 -0.343 -10.709 1.00 95.69 180 ARG A O 1
ATOM 1318 N N . THR A 1 181 ? -3.314 -1.480 -11.788 1.00 97.44 181 THR A N 1
ATOM 1319 C CA . THR A 1 181 ? -4.014 -2.778 -11.773 1.00 97.44 181 THR A CA 1
ATOM 1320 C C . THR A 1 181 ? -4.149 -3.331 -10.356 1.00 97.44 181 THR A C 1
ATOM 1322 O O . THR A 1 181 ? -5.175 -3.914 -10.018 1.00 97.44 181 THR A O 1
ATOM 1325 N N . TYR A 1 182 ? -3.120 -3.144 -9.530 1.00 97.50 182 TYR A N 1
ATOM 1326 C CA . TYR A 1 182 ? -3.040 -3.701 -8.179 1.00 97.50 182 TYR A CA 1
ATOM 1327 C C . TYR A 1 182 ? -3.228 -2.654 -7.078 1.00 97.50 182 TYR A C 1
ATOM 1329 O O . TYR A 1 182 ? -2.980 -2.949 -5.906 1.00 97.50 182 TYR A O 1
ATOM 1337 N N . HIS A 1 183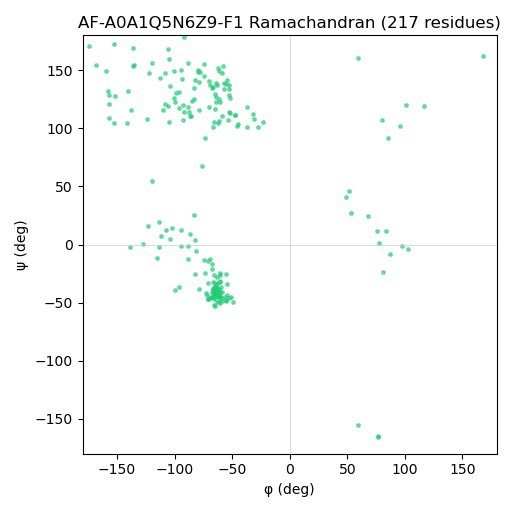 ? -3.690 -1.453 -7.435 1.00 98.06 183 HIS A N 1
ATOM 1338 C CA . HIS A 1 183 ? -4.019 -0.395 -6.486 1.00 98.06 183 HIS A CA 1
ATOM 1339 C C . HIS A 1 183 ? -5.020 -0.905 -5.448 1.00 98.06 183 HIS A C 1
ATOM 1341 O O . HIS A 1 183 ? -5.927 -1.681 -5.759 1.00 98.06 183 HIS A O 1
ATOM 1347 N N . VAL A 1 184 ? -4.836 -0.481 -4.201 1.00 96.12 184 VAL A N 1
ATOM 1348 C CA . VAL A 1 184 ? -5.692 -0.894 -3.091 1.00 96.12 184 VAL A CA 1
ATOM 1349 C C . VAL A 1 184 ? -6.556 0.291 -2.669 1.00 96.12 184 VAL A C 1
ATOM 1351 O O . VAL A 1 184 ? -6.009 1.328 -2.286 1.00 96.12 184 VAL A O 1
ATOM 1354 N N . PRO A 1 185 ? -7.897 0.168 -2.719 1.00 92.44 185 PRO A N 1
ATOM 1355 C CA . PRO A 1 185 ? -8.795 1.256 -2.357 1.00 92.44 185 PRO A CA 1
ATOM 1356 C C . PRO A 1 185 ? -8.490 1.822 -0.967 1.00 92.44 185 PRO A C 1
ATOM 1358 O O . PRO A 1 185 ? -8.336 1.077 -0.004 1.00 92.44 185 PRO A O 1
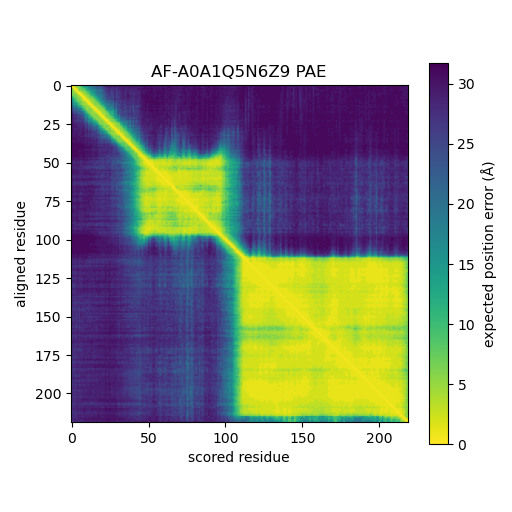ATOM 1361 N N . GLY A 1 186 ? -8.435 3.149 -0.860 1.00 86.00 186 GLY A N 1
ATOM 1362 C CA . GLY A 1 186 ? -8.111 3.844 0.389 1.00 86.00 186 GLY A CA 1
ATOM 1363 C C . GLY A 1 186 ? -6.651 4.285 0.527 1.00 86.00 186 GLY A C 1
ATOM 1364 O O . GLY A 1 186 ? -6.332 4.929 1.521 1.00 86.00 186 GLY A O 1
ATOM 1365 N N . THR A 1 187 ? -5.785 4.001 -0.452 1.00 94.75 187 THR A N 1
ATOM 1366 C CA . THR A 1 187 ? -4.446 4.609 -0.570 1.00 94.75 187 THR A CA 1
ATOM 1367 C C . THR A 1 187 ? -4.397 5.650 -1.695 1.00 94.75 187 THR A C 1
ATOM 1369 O O . THR A 1 187 ? -5.324 5.752 -2.506 1.00 94.75 187 THR A O 1
ATOM 1372 N N . SER A 1 188 ? -3.319 6.439 -1.749 1.00 95.81 188 SER A N 1
ATOM 1373 C CA . SER A 1 188 ? -3.083 7.427 -2.811 1.00 95.81 188 SER A CA 1
ATOM 1374 C C . SER A 1 188 ? -3.064 6.793 -4.211 1.00 95.81 188 SER A C 1
ATOM 1376 O O . SER A 1 188 ? -2.728 5.623 -4.375 1.00 95.81 188 SER A O 1
ATOM 1378 N N . LEU A 1 189 ? -3.404 7.580 -5.235 1.00 93.69 189 LEU A N 1
ATOM 1379 C CA . LEU A 1 189 ? -3.232 7.207 -6.647 1.00 93.69 189 LEU A CA 1
ATOM 1380 C C . LEU A 1 189 ? -1.846 7.587 -7.196 1.00 93.69 189 LEU A C 1
ATOM 1382 O O . LEU A 1 189 ? -1.562 7.335 -8.365 1.00 93.69 189 LEU A O 1
ATOM 1386 N N . ASP A 1 190 ? -0.997 8.209 -6.377 1.00 92.94 190 ASP A N 1
ATOM 1387 C CA . ASP A 1 190 ? 0.382 8.524 -6.735 1.00 92.94 190 ASP A CA 1
ATOM 1388 C C . ASP A 1 190 ? 1.294 7.319 -6.467 1.00 92.94 190 ASP A C 1
ATOM 1390 O O . ASP A 1 190 ? 1.393 6.838 -5.341 1.00 92.94 190 ASP A O 1
ATOM 1394 N N . SER A 1 191 ? 2.006 6.852 -7.494 1.00 90.31 191 SER A N 1
ATOM 1395 C CA . SER A 1 191 ? 2.967 5.751 -7.369 1.00 90.31 191 SER A CA 1
ATOM 1396 C C . SER A 1 191 ? 4.219 6.120 -6.558 1.00 90.31 191 SER A C 1
ATOM 1398 O O . SER A 1 191 ? 4.983 5.215 -6.219 1.00 90.31 191 SER A O 1
ATOM 1400 N N . TYR A 1 192 ? 4.463 7.402 -6.267 1.00 93.38 192 TYR A N 1
ATOM 1401 C CA . TYR A 1 192 ? 5.519 7.844 -5.346 1.00 93.38 192 TYR A CA 1
ATOM 1402 C C . TYR A 1 192 ? 5.055 7.926 -3.889 1.00 93.38 192 TYR A C 1
ATOM 1404 O O . TYR A 1 192 ? 5.895 8.033 -2.992 1.00 93.38 192 TYR A O 1
ATOM 1412 N N . ASP A 1 193 ? 3.746 7.847 -3.631 1.00 97.12 193 ASP A N 1
ATOM 1413 C CA . ASP A 1 193 ? 3.250 7.719 -2.267 1.00 97.12 193 ASP A CA 1
ATOM 1414 C C . ASP A 1 193 ? 3.739 6.381 -1.686 1.00 97.12 193 ASP A C 1
ATOM 1416 O O . ASP A 1 193 ? 3.501 5.321 -2.276 1.00 97.12 193 ASP A O 1
ATOM 1420 N N . PRO A 1 194 ? 4.459 6.396 -0.554 1.00 97.06 194 PRO A N 1
ATOM 1421 C CA . PRO A 1 194 ? 5.157 5.214 -0.070 1.00 97.06 194 PRO A CA 1
ATOM 1422 C C . PRO A 1 194 ? 4.189 4.099 0.331 1.00 97.06 194 PRO A C 1
ATOM 1424 O O . PRO A 1 194 ? 4.454 2.930 0.050 1.00 97.06 194 PRO A O 1
ATOM 1427 N N . VAL A 1 195 ? 3.050 4.451 0.932 1.00 97.94 195 VAL A N 1
ATOM 1428 C CA . VAL A 1 195 ? 2.037 3.489 1.378 1.00 97.94 195 VAL A CA 1
ATOM 1429 C C . VAL A 1 195 ? 1.327 2.881 0.177 1.00 97.94 195 VAL A C 1
ATOM 1431 O O . VAL A 1 195 ? 1.204 1.659 0.090 1.00 97.94 195 VAL A O 1
ATOM 1434 N N . ALA A 1 196 ? 0.907 3.698 -0.788 1.00 97.81 196 ALA A N 1
ATOM 1435 C CA . ALA A 1 196 ? 0.283 3.207 -2.008 1.00 97.81 196 ALA A CA 1
ATOM 1436 C C . ALA A 1 196 ? 1.235 2.309 -2.810 1.00 97.81 196 ALA A C 1
ATOM 1438 O O . ALA A 1 196 ? 0.831 1.229 -3.243 1.00 97.81 196 ALA A O 1
ATOM 1439 N N . ASN A 1 197 ? 2.502 2.713 -2.966 1.00 98.44 197 ASN A N 1
ATOM 1440 C CA . ASN A 1 197 ? 3.514 1.948 -3.697 1.00 98.44 197 ASN A CA 1
ATOM 1441 C C . ASN A 1 197 ? 3.767 0.580 -3.049 1.00 98.44 197 ASN A C 1
ATOM 1443 O O . ASN A 1 197 ? 3.703 -0.444 -3.733 1.00 98.44 197 ASN A O 1
ATOM 1447 N N . ILE A 1 198 ? 3.983 0.552 -1.726 1.00 98.44 198 ILE A N 1
ATOM 1448 C CA . ILE A 1 198 ? 4.172 -0.697 -0.978 1.00 98.44 198 ILE A CA 1
ATOM 1449 C C . ILE A 1 198 ? 2.937 -1.587 -1.099 1.00 98.44 198 ILE A C 1
ATOM 1451 O O . ILE A 1 198 ? 3.056 -2.769 -1.427 1.00 98.44 198 ILE A O 1
ATOM 1455 N N . THR A 1 199 ? 1.752 -1.032 -0.844 1.00 98.44 199 THR A N 1
ATOM 1456 C CA . THR A 1 199 ? 0.512 -1.811 -0.789 1.00 98.44 199 THR A CA 1
ATOM 1457 C C . THR A 1 199 ? 0.173 -2.403 -2.162 1.00 98.44 199 THR A C 1
ATOM 1459 O O . THR A 1 199 ? -0.153 -3.587 -2.250 1.00 98.44 199 THR A O 1
ATOM 1462 N N . ALA A 1 200 ? 0.322 -1.630 -3.244 1.00 98.44 200 ALA A N 1
ATOM 1463 C CA . ALA A 1 200 ? 0.085 -2.112 -4.605 1.00 98.44 200 ALA A CA 1
ATOM 1464 C C . ALA A 1 200 ? 1.086 -3.206 -5.016 1.00 98.44 200 ALA A C 1
ATOM 1466 O O . ALA A 1 200 ? 0.692 -4.230 -5.578 1.00 98.44 200 ALA A O 1
ATOM 1467 N N . ALA A 1 201 ? 2.372 -3.045 -4.683 1.00 97.88 201 ALA A N 1
ATOM 1468 C CA . ALA A 1 201 ? 3.386 -4.068 -4.936 1.00 97.88 201 ALA A CA 1
ATOM 1469 C C . ALA A 1 201 ? 3.113 -5.364 -4.157 1.00 97.88 201 ALA A C 1
ATOM 1471 O O . ALA A 1 201 ? 3.262 -6.458 -4.699 1.00 97.88 201 ALA A O 1
ATOM 1472 N N . CYS A 1 202 ? 2.684 -5.261 -2.896 1.00 98.31 202 CYS A N 1
ATOM 1473 C CA . CYS A 1 202 ? 2.332 -6.427 -2.089 1.00 98.31 202 CYS A CA 1
ATOM 1474 C C . CYS A 1 202 ? 1.087 -7.134 -2.629 1.00 98.31 202 CYS A C 1
ATOM 1476 O O . CYS A 1 202 ? 1.056 -8.361 -2.656 1.00 98.31 202 CYS A O 1
ATOM 1478 N N . ASN A 1 203 ? 0.096 -6.384 -3.114 1.00 98.25 203 ASN A N 1
ATOM 1479 C CA . ASN A 1 203 ? -1.085 -6.945 -3.764 1.00 98.25 203 ASN A CA 1
ATOM 1480 C C . ASN A 1 203 ? -0.715 -7.701 -5.055 1.00 98.25 203 ASN A C 1
ATOM 1482 O O . ASN A 1 203 ? -1.151 -8.832 -5.275 1.00 98.25 203 ASN A O 1
ATOM 1486 N N . TYR A 1 204 ? 0.177 -7.128 -5.869 1.00 97.44 204 TYR A N 1
ATOM 1487 C CA . TYR A 1 204 ? 0.762 -7.819 -7.021 1.00 97.44 204 TYR A CA 1
ATOM 1488 C C . TYR A 1 204 ? 1.506 -9.098 -6.612 1.00 97.44 204 TYR A C 1
ATOM 1490 O O . TYR A 1 204 ? 1.274 -10.168 -7.182 1.00 97.44 204 TYR A O 1
ATOM 1498 N N . ALA A 1 205 ? 2.369 -9.017 -5.597 1.00 96.69 205 ALA A N 1
ATOM 1499 C CA . ALA A 1 205 ? 3.138 -10.157 -5.115 1.00 96.69 205 ALA A CA 1
ATOM 1500 C C . ALA A 1 205 ? 2.245 -11.261 -4.532 1.00 96.69 205 ALA A C 1
ATOM 1502 O O . ALA A 1 205 ? 2.515 -12.438 -4.751 1.00 96.69 205 ALA A O 1
ATOM 1503 N N . ALA A 1 206 ? 1.155 -10.908 -3.851 1.00 96.00 206 ALA A N 1
ATOM 1504 C CA . ALA A 1 206 ? 0.158 -11.865 -3.392 1.00 96.00 206 ALA A CA 1
ATOM 1505 C C . ALA A 1 206 ? -0.501 -12.596 -4.571 1.00 96.00 206 ALA A C 1
ATOM 1507 O O . ALA A 1 206 ? -0.582 -13.823 -4.566 1.00 96.00 206 ALA A O 1
ATOM 1508 N N . ALA A 1 207 ? -0.887 -11.868 -5.622 1.00 94.62 207 ALA A N 1
ATOM 1509 C CA . ALA A 1 207 ? -1.507 -12.456 -6.807 1.00 94.62 207 ALA A CA 1
ATOM 1510 C C . ALA A 1 207 ? -0.560 -13.359 -7.619 1.00 94.62 207 ALA A C 1
ATOM 1512 O O . ALA A 1 207 ? -1.016 -14.312 -8.249 1.00 94.62 207 ALA A O 1
ATOM 1513 N N . ARG A 1 208 ? 0.747 -13.065 -7.641 1.00 94.88 208 ARG A N 1
ATOM 1514 C CA . ARG A 1 208 ? 1.735 -13.821 -8.438 1.00 94.88 208 ARG A CA 1
ATOM 1515 C C . ARG A 1 208 ? 2.478 -14.902 -7.663 1.00 94.88 208 ARG A C 1
ATOM 1517 O O . ARG A 1 208 ? 2.778 -15.950 -8.223 1.00 94.88 208 ARG A O 1
ATOM 1524 N N . TYR A 1 209 ? 2.788 -14.638 -6.400 1.00 93.69 209 TYR A N 1
ATOM 1525 C CA . TYR A 1 209 ? 3.701 -15.436 -5.580 1.00 93.69 209 TYR A CA 1
ATOM 1526 C C . TYR A 1 209 ? 3.078 -15.866 -4.246 1.00 93.69 209 TYR A C 1
ATOM 1528 O O . TYR A 1 209 ? 3.743 -16.501 -3.431 1.00 93.69 209 TYR A O 1
ATOM 1536 N N . GLY A 1 210 ? 1.821 -15.504 -3.983 1.00 93.19 210 GLY A N 1
ATOM 1537 C CA . GLY A 1 210 ? 1.113 -15.797 -2.737 1.00 93.19 210 GLY A CA 1
ATOM 1538 C C . GLY A 1 210 ? 1.437 -14.847 -1.581 1.00 93.19 210 GLY A C 1
ATOM 1539 O O . GLY A 1 210 ? 0.610 -14.706 -0.694 1.00 93.19 210 GLY A O 1
ATOM 1540 N N . SER A 1 211 ? 2.595 -14.178 -1.576 1.00 95.31 211 SER A N 1
ATOM 1541 C CA . SER A 1 211 ? 2.960 -13.118 -0.621 1.00 95.31 211 SER A CA 1
ATOM 1542 C C . SER A 1 211 ? 4.223 -12.393 -1.094 1.00 95.31 211 SER A C 1
ATOM 1544 O O . SER A 1 211 ? 5.083 -12.991 -1.747 1.00 95.31 211 SER A O 1
ATOM 1546 N N . ILE A 1 212 ? 4.397 -11.135 -0.676 1.00 93.75 212 ILE A N 1
ATOM 1547 C CA . ILE A 1 212 ? 5.680 -10.414 -0.770 1.00 93.75 212 ILE A CA 1
ATOM 1548 C C . ILE A 1 212 ? 6.830 -11.177 -0.088 1.00 93.75 212 ILE A C 1
ATOM 1550 O O . ILE A 1 212 ? 7.992 -11.060 -0.480 1.00 93.75 212 ILE A O 1
ATOM 1554 N N . ASP A 1 213 ? 6.510 -12.025 0.892 1.00 94.31 213 ASP A N 1
ATOM 1555 C CA . ASP A 1 213 ? 7.475 -12.859 1.606 1.00 94.31 213 ASP A CA 1
ATOM 1556 C C . ASP A 1 213 ? 8.096 -13.954 0.736 1.00 94.31 213 ASP A C 1
ATOM 1558 O O . ASP A 1 213 ? 9.166 -14.452 1.083 1.00 94.31 213 ASP A O 1
ATOM 1562 N N . ASN A 1 214 ? 7.496 -14.268 -0.411 1.00 92.25 214 ASN A N 1
ATOM 1563 C CA . ASN A 1 214 ? 8.021 -15.247 -1.362 1.00 92.25 214 ASN A CA 1
ATOM 1564 C C . ASN A 1 214 ? 8.865 -14.596 -2.473 1.00 92.25 214 ASN A C 1
ATOM 1566 O O . ASN A 1 214 ? 9.424 -15.295 -3.317 1.00 92.25 214 ASN A O 1
ATOM 1570 N N . VAL A 1 215 ? 8.993 -13.263 -2.471 1.00 88.56 215 VAL A N 1
ATOM 1571 C CA . VAL A 1 215 ? 9.792 -12.524 -3.456 1.00 88.56 215 VAL A CA 1
ATOM 1572 C C . VAL A 1 215 ? 11.245 -12.449 -2.992 1.00 88.56 215 VAL A C 1
ATOM 1574 O O . VAL A 1 215 ? 11.570 -11.774 -2.008 1.00 88.56 215 VAL A O 1
ATOM 1577 N N . ASN A 1 216 ? 12.118 -13.169 -3.700 1.00 77.69 216 ASN A N 1
ATOM 1578 C CA . ASN A 1 216 ? 13.536 -13.328 -3.357 1.00 77.69 216 ASN A CA 1
ATOM 1579 C C . ASN A 1 216 ? 14.501 -12.678 -4.369 1.00 77.69 216 ASN A C 1
ATOM 1581 O O . ASN A 1 216 ? 15.709 -12.703 -4.144 1.00 77.69 216 ASN A O 1
ATOM 1585 N N . GLY A 1 217 ? 13.993 -12.089 -5.456 1.00 69.50 217 GLY A N 1
ATOM 1586 C CA . GLY A 1 217 ? 14.782 -11.434 -6.508 1.00 69.50 217 GLY A CA 1
ATOM 1587 C C . GLY A 1 217 ? 14.181 -10.089 -6.935 1.00 69.50 217 GLY A C 1
ATOM 1588 O O . GLY A 1 217 ? 13.074 -9.780 -6.490 1.00 69.50 217 GLY A O 1
ATOM 1589 N N . PRO A 1 218 ? 14.914 -9.285 -7.732 1.00 61.19 218 PRO A N 1
ATOM 1590 C CA . PRO A 1 218 ? 14.423 -8.007 -8.247 1.00 61.19 218 PRO A CA 1
ATOM 1591 C C . PRO A 1 218 ? 13.190 -8.177 -9.144 1.00 61.19 218 PRO A C 1
ATOM 1593 O O . PRO A 1 218 ? 13.011 -9.244 -9.741 1.00 61.19 218 PRO A O 1
ATOM 1596 N N . TYR A 1 219 ? 12.347 -7.140 -9.180 1.00 58.09 219 TYR A N 1
ATOM 1597 C CA . TYR A 1 219 ? 11.138 -7.074 -10.013 1.00 58.09 219 TYR A CA 1
ATOM 1598 C C . TYR A 1 219 ? 11.437 -6.797 -11.486 1.00 58.09 219 TYR A C 1
ATOM 1600 O O . TYR A 1 219 ? 12.412 -6.066 -11.772 1.00 58.09 219 TYR A O 1
#

Secondary structure (DSSP, 8-state):
-------PPP------------------------PPP-S-----PPPEEEE--TT--HHHHHHHTT-TTHHHHHHHHTHHHH-S-TT---TT-EEEES---S-TT-S-------SSHHHHHHHHHHHHHHTT----HHHHHHHHHHHHTT-TT-B--SSHHHHTT---BTTTTB-HHHHHHS--TTS-S-TTSHHHHHHHHHHHHHHHHSSGGG--S--

Radius of gyration: 31.34 Å; Cα contacts (8 Å, |Δi|>4): 279; chains: 1; bounding box: 106×40×87 Å

pLDDT: mean 77.92, std 20.84, range [33.66, 98.44]